Protein AF-0000000069530139 (afdb_homodimer)

InterPro domains:
  IPR000195 Rab-GAP-TBC domain [PF00566] (8-176)
  IPR000195 Rab-GAP-TBC domain [PS50086] (1-166)
  IPR000195 Rab-GAP-TBC domain [SM00164] (1-177)
  IPR035969 Rab-GAP-TBC domain superfamily [SSF47923] (6-125)
  IPR035969 Rab-GAP-TBC domain superfamily [SSF47923] (103-175)
  IPR050302 Rab GTPase-activating TBC domain-containing protein [PTHR47219] (10-176)

Solvent-accessible surface area (backbone atoms only — not comparable to full-atom values): 20000 Å² total; per-residue (Å²): 135,85,81,79,76,78,76,77,85,69,61,66,78,53,54,57,38,53,47,52,46,54,56,43,34,45,44,36,64,52,90,70,53,36,33,23,87,90,21,88,41,21,65,55,52,52,46,44,55,52,48,43,26,70,74,37,61,90,72,42,75,54,94,56,51,52,41,51,45,48,60,36,46,76,77,38,54,72,69,58,19,40,54,51,41,53,53,54,49,64,32,69,68,35,37,24,53,78,65,51,35,59,71,58,47,50,49,54,41,50,54,40,48,52,53,41,42,72,74,38,46,72,60,40,52,53,31,59,75,68,64,58,55,55,79,56,58,46,58,71,32,58,59,36,61,27,47,80,74,37,59,65,76,60,22,52,52,51,47,54,47,28,77,70,72,32,72,67,49,56,47,55,50,52,53,56,69,74,100,136,85,80,79,76,77,76,74,85,69,61,66,76,53,54,58,39,52,47,52,47,54,56,43,34,46,44,35,63,53,91,70,53,34,32,23,90,92,21,88,40,21,65,56,53,52,48,44,56,53,50,43,25,70,73,36,60,89,70,43,76,55,94,58,52,50,42,51,45,48,59,35,45,76,76,38,55,70,69,58,18,41,54,50,40,54,53,53,49,64,33,68,68,36,37,23,52,77,66,52,36,59,72,58,46,49,48,54,40,49,52,39,48,53,53,42,43,73,73,38,46,71,60,38,51,52,31,57,73,67,64,60,55,56,77,54,57,45,58,71,32,58,58,37,62,26,47,79,74,35,60,67,74,58,22,52,52,51,47,54,46,27,77,70,72,32,71,67,49,56,47,54,50,52,54,61,70,73,105

pLDDT: mean 88.44, std 17.1, range [21.75, 98.69]

Nearest PDB structures (foldseek):
  2qq8-assembly1_A  TM=9.811E-01  e=1.771E-13  Homo sapiens
  3hzj-assembly2_B  TM=9.231E-01  e=2.710E-06  Homo sapiens
  3hzj-assembly1_A  TM=8.694E-01  e=1.140E-05  Homo sapiens
  3qyb-assembly1_A  TM=8.817E-01  e=1.460E-05  Homo sapiens
  4nc6-assembly1_A  TM=8.357E-01  e=1.694E-05  Homo sapiens

Radius of gyration: 21.55 Å; Cα contacts (8 Å, |Δi|>4): 357; chains: 2; bounding box: 49×60×72 Å

Structure (mmCIF, N/CA/C/O backbone):
data_AF-0000000069530139-model_v1
#
loop_
_entity.id
_entity.type
_entity.pdbx_description
1 polymer 'TBC1 domain family member 14'
#
loop_
_atom_site.group_PDB
_atom_site.id
_atom_site.type_symbol
_atom_site.label_atom_id
_atom_site.label_alt_id
_atom_site.label_comp_id
_atom_site.label_asym_id
_atom_site.label_entity_id
_atom_site.label_seq_id
_atom_site.pdbx_PDB_ins_code
_atom_site.Cartn_x
_atom_site.Cartn_y
_atom_site.Cartn_z
_atom_site.occupancy
_atom_site.B_iso_or_equiv
_atom_site.auth_seq_id
_atom_site.auth_comp_id
_atom_site.auth_asym_id
_atom_site.auth_atom_id
_atom_site.pdbx_PDB_model_num
ATOM 1 N N . MET A 1 1 ? -1.129 -34.062 39.219 1 22.86 1 MET A N 1
ATOM 2 C CA . MET A 1 1 ? -0.706 -34.031 37.812 1 22.86 1 MET A CA 1
ATOM 3 C C . MET A 1 1 ? -0.843 -32.625 37.219 1 22.86 1 MET A C 1
ATOM 5 O O . MET A 1 1 ? -1.951 -32.094 37.125 1 22.86 1 MET A O 1
ATOM 9 N N . ASN A 1 2 ? 0.024 -31.531 37.406 1 23.92 2 ASN A N 1
ATOM 10 C CA . ASN A 1 2 ? -0.041 -30.078 37.562 1 23.92 2 ASN A CA 1
ATOM 11 C C . ASN A 1 2 ? -0.135 -29.359 36.25 1 23.92 2 ASN A C 1
ATOM 13 O O . ASN A 1 2 ? 0.746 -29.5 35.375 1 23.92 2 ASN A O 1
ATOM 17 N N . ASN A 1 3 ? -1.386 -29.094 35.688 1 23.09 3 ASN A N 1
ATOM 18 C CA . ASN A 1 3 ? -1.851 -28.594 34.406 1 23.09 3 ASN A CA 1
ATOM 19 C C . ASN A 1 3 ? -1.318 -27.203 34.125 1 23.09 3 ASN A C 1
ATOM 21 O O . ASN A 1 3 ? -1.674 -26.25 34.812 1 23.09 3 ASN A O 1
ATOM 25 N N . TYR A 1 4 ? 0.014 -26.984 33.875 1 22.33 4 TYR A N 1
ATOM 26 C CA . TYR A 1 4 ? 0.667 -25.719 33.594 1 22.33 4 TYR A CA 1
ATOM 27 C C . TYR A 1 4 ? 0.012 -25.047 32.375 1 22.33 4 TYR A C 1
ATOM 29 O O . TYR A 1 4 ? -0.047 -25.609 31.297 1 22.33 4 TYR A O 1
ATOM 37 N N . GLN A 1 5 ? -1.215 -24.312 32.562 1 22.98 5 GLN A N 1
ATOM 38 C CA . GLN A 1 5 ? -1.937 -23.516 31.578 1 22.98 5 GLN A CA 1
ATOM 39 C C . GLN A 1 5 ? -1.076 -22.359 31.078 1 22.98 5 GLN A C 1
ATOM 41 O O . GLN A 1 5 ? -0.684 -21.484 31.859 1 22.98 5 GLN A O 1
ATOM 46 N N . ILE A 1 6 ? -0.133 -22.609 30.297 1 24.92 6 ILE A N 1
ATOM 47 C CA . ILE A 1 6 ? 0.694 -21.562 29.688 1 24.92 6 ILE A CA 1
ATOM 48 C C . ILE A 1 6 ? -0.191 -20.562 28.953 1 24.92 6 ILE A C 1
ATOM 50 O O . ILE A 1 6 ? -0.965 -20.938 28.078 1 24.92 6 ILE A O 1
ATOM 54 N N . TYR A 1 7 ? -0.6 -19.406 29.641 1 26.7 7 TYR A N 1
ATOM 55 C CA . TYR A 1 7 ? -1.333 -18.266 29.094 1 26.7 7 TYR A CA 1
ATOM 56 C C . TYR A 1 7 ? -0.508 -17.531 28.047 1 26.7 7 TYR A C 1
ATOM 58 O O . TYR A 1 7 ? 0.569 -17.016 28.359 1 26.7 7 TYR A O 1
ATOM 66 N N . ILE A 1 8 ? -0.22 -18.141 26.953 1 32.31 8 ILE A N 1
ATOM 67 C CA . ILE A 1 8 ? 0.383 -17.406 25.844 1 32.31 8 ILE A CA 1
ATOM 68 C C . ILE A 1 8 ? -0.363 -16.094 25.641 1 32.31 8 ILE A C 1
ATOM 70 O O . ILE A 1 8 ? -1.549 -16.094 25.297 1 32.31 8 ILE A O 1
ATOM 74 N N . ASP A 1 9 ? -0.322 -15.086 26.359 1 32.09 9 ASP A N 1
ATOM 75 C CA . ASP A 1 9 ? -0.838 -13.727 26.328 1 32.09 9 ASP A CA 1
ATOM 76 C C . ASP A 1 9 ? -0.575 -13.055 24.984 1 32.09 9 ASP A C 1
ATOM 78 O O . ASP A 1 9 ? 0.457 -12.406 24.797 1 32.09 9 ASP A O 1
ATOM 82 N N . THR A 1 10 ? -0.625 -13.648 23.812 1 37.66 10 THR A N 1
ATOM 83 C CA . THR A 1 10 ? -0.583 -13.414 22.375 1 37.66 10 THR A CA 1
ATOM 84 C C . THR A 1 10 ? -1.601 -12.344 21.969 1 37.66 10 THR A C 1
ATOM 86 O O . THR A 1 10 ? -1.978 -12.25 20.797 1 37.66 10 THR A O 1
ATOM 89 N N . ASP A 1 11 ? -2.285 -11.562 22.594 1 41.19 11 ASP A N 1
ATOM 90 C CA . ASP A 1 11 ? -3.434 -10.688 22.359 1 41.19 11 ASP A CA 1
ATOM 91 C C . ASP A 1 11 ? -3.043 -9.477 21.531 1 41.19 11 ASP A C 1
ATOM 93 O O . ASP A 1 11 ? -3.818 -9.016 20.688 1 41.19 11 ASP A O 1
ATOM 97 N N . GLU A 1 12 ? -1.968 -8.773 21.703 1 44.25 12 GLU A N 1
ATOM 98 C CA . GLU A 1 12 ? -1.664 -7.438 21.203 1 44.25 12 GLU A CA 1
ATOM 99 C C . GLU A 1 12 ? -1.378 -7.469 19.703 1 44.25 12 GLU A C 1
ATOM 101 O O . GLU A 1 12 ? -1.848 -6.602 18.953 1 44.25 12 GLU A O 1
ATOM 106 N N . PRO A 1 13 ? -0.425 -8.273 19.234 1 48.66 13 PRO A N 1
ATOM 107 C CA . PRO A 1 13 ? -0.117 -8.281 17.812 1 48.66 13 PRO A CA 1
ATOM 108 C C . PRO A 1 13 ? -1.354 -8.492 16.938 1 48.66 13 PRO A C 1
ATOM 110 O O . PRO A 1 13 ? -1.461 -7.91 15.859 1 48.66 13 PRO A O 1
ATOM 113 N N . ASN A 1 14 ? -2.422 -9.188 17.422 1 56.25 14 ASN A N 1
ATOM 114 C CA . ASN A 1 14 ? -3.615 -9.531 16.672 1 56.25 14 ASN A CA 1
ATOM 115 C C . ASN A 1 14 ? -4.586 -8.359 16.578 1 56.25 14 ASN A C 1
ATOM 117 O O . ASN A 1 14 ? -5.312 -8.219 15.594 1 56.25 14 ASN A O 1
ATOM 121 N N . GLU A 1 15 ? -4.531 -7.477 17.641 1 57.69 15 GLU A N 1
ATOM 122 C CA . GLU A 1 15 ? -5.453 -6.344 17.594 1 57.69 15 GLU A CA 1
ATOM 123 C C . GLU A 1 15 ? -5.074 -5.367 16.484 1 57.69 15 GLU A C 1
ATOM 125 O O . GLU A 1 15 ? -5.945 -4.844 15.797 1 57.69 15 GLU A O 1
ATOM 130 N N . ASN A 1 16 ? -3.793 -5.328 16.188 1 77.81 16 ASN A N 1
ATOM 131 C CA . ASN A 1 16 ? -3.34 -4.457 15.109 1 77.81 16 ASN A CA 1
ATOM 132 C C . ASN A 1 16 ? -3.719 -5.016 13.742 1 77.81 16 ASN A C 1
ATOM 134 O O . ASN A 1 16 ? -4.172 -4.273 12.867 1 77.81 16 ASN A O 1
ATOM 138 N N . ALA A 1 17 ? -3.865 -6.289 13.781 1 86.19 17 ALA A N 1
ATOM 139 C CA . ALA A 1 17 ? -4.215 -6.922 12.508 1 86.19 17 ALA A CA 1
ATOM 140 C C . ALA A 1 17 ? -5.676 -6.66 12.156 1 86.19 17 ALA A C 1
ATOM 142 O O . ALA A 1 17 ? -6 -6.387 10.992 1 86.19 17 ALA A O 1
ATOM 143 N N . ALA A 1 18 ? -6.52 -6.68 13.195 1 91.25 18 ALA A N 1
ATOM 144 C CA . ALA A 1 18 ? -7.949 -6.469 12.984 1 91.25 18 ALA A CA 1
ATOM 145 C C . ALA A 1 18 ? -8.219 -5.09 12.383 1 91.25 18 ALA A C 1
ATOM 147 O O . ALA A 1 18 ? -9.062 -4.949 11.5 1 91.25 18 ALA A O 1
ATOM 148 N N . ASP A 1 19 ? -7.543 -4.16 12.844 1 89.38 19 ASP A N 1
ATOM 149 C CA . ASP A 1 19 ? -7.723 -2.801 12.344 1 89.38 19 ASP A CA 1
ATOM 150 C C . ASP A 1 19 ? -7.281 -2.688 10.883 1 89.38 19 ASP A C 1
ATOM 152 O O . ASP A 1 19 ? -7.965 -2.062 10.07 1 89.38 19 ASP A O 1
ATOM 156 N N . PHE A 1 20 ? -6.242 -3.311 10.578 1 90.5 20 PHE A N 1
ATOM 157 C CA . PHE A 1 20 ? -5.742 -3.283 9.211 1 90.5 20 PHE A CA 1
ATOM 158 C C . PHE A 1 20 ? -6.691 -4.027 8.273 1 90.5 20 PHE A C 1
ATOM 160 O O . PHE A 1 20 ? -6.914 -3.602 7.141 1 90.5 20 PHE A O 1
ATOM 167 N N . ILE A 1 21 ? -7.195 -5.078 8.766 1 95.25 21 ILE A N 1
ATOM 168 C CA . ILE A 1 21 ? -8.141 -5.855 7.977 1 95.25 21 ILE A CA 1
ATOM 169 C C . ILE A 1 21 ? -9.375 -5.012 7.668 1 95.25 21 ILE A C 1
ATOM 171 O O . ILE A 1 21 ? -9.797 -4.91 6.512 1 95.25 21 ILE A O 1
ATOM 175 N N . LYS A 1 22 ? -9.883 -4.406 8.68 1 92.75 22 LYS A N 1
ATOM 176 C CA . LYS A 1 22 ? -11.07 -3.58 8.492 1 92.75 22 LYS A CA 1
ATOM 177 C C . LYS A 1 22 ? -10.82 -2.459 7.492 1 92.75 22 LYS A C 1
ATOM 179 O O . LYS A 1 22 ? -11.656 -2.188 6.633 1 92.75 22 LYS A O 1
ATOM 184 N N . LEU A 1 23 ? -9.703 -1.881 7.645 1 91 23 LEU A N 1
ATOM 185 C CA . LEU A 1 23 ? -9.336 -0.799 6.738 1 91 23 LEU A CA 1
ATOM 186 C C . LEU A 1 23 ? -9.234 -1.303 5.301 1 91 23 LEU A C 1
ATOM 188 O O . LEU A 1 23 ? -9.812 -0.705 4.391 1 91 23 LEU A O 1
ATOM 192 N N . ASP A 1 24 ? -8.594 -2.391 5.074 1 93.31 24 ASP A N 1
ATOM 193 C CA . ASP A 1 24 ? -8.414 -2.928 3.73 1 93.31 24 ASP A CA 1
ATOM 194 C C . ASP A 1 24 ? -9.75 -3.385 3.141 1 93.31 24 ASP A C 1
ATOM 196 O O . ASP A 1 24 ? -10.016 -3.17 1.957 1 93.31 24 ASP A O 1
ATOM 200 N N . VAL A 1 25 ? -10.508 -4.012 3.965 1 95.94 25 VAL A N 1
ATOM 201 C CA . VAL A 1 25 ? -11.789 -4.527 3.492 1 95.94 25 VAL A CA 1
ATOM 202 C C . VAL A 1 25 ? -12.648 -3.377 2.971 1 95.94 25 VAL A C 1
ATOM 204 O O . VAL A 1 25 ? -13.266 -3.486 1.91 1 95.94 25 VAL A O 1
ATOM 207 N N . SER A 1 26 ? -12.633 -2.309 3.633 1 91.06 26 SER A N 1
ATOM 208 C CA . SER A 1 26 ? -13.461 -1.161 3.268 1 91.06 26 SER A CA 1
ATOM 209 C C . SER A 1 26 ? -13.047 -0.596 1.912 1 91.06 26 SER A C 1
ATOM 211 O O . SER A 1 26 ? -13.852 0.04 1.229 1 91.06 26 SER A O 1
ATOM 213 N N . ARG A 1 27 ? -11.828 -0.863 1.519 1 91.19 27 ARG A N 1
ATOM 214 C CA . ARG A 1 27 ? -11.336 -0.262 0.281 1 91.19 27 ARG A CA 1
ATOM 215 C C . ARG A 1 27 ? -11.094 -1.326 -0.783 1 91.19 27 ARG A C 1
ATOM 217 O O . ARG A 1 27 ? -10.516 -1.038 -1.834 1 91.19 27 ARG A O 1
ATOM 224 N N . THR A 1 28 ? -11.539 -2.486 -0.577 1 95.06 28 THR A N 1
ATOM 225 C CA . THR A 1 28 ? -11.367 -3.584 -1.522 1 95.06 28 THR A CA 1
ATOM 226 C C . THR A 1 28 ? -12.5 -3.598 -2.549 1 95.06 28 THR A C 1
ATOM 228 O O . THR A 1 28 ? -13.656 -3.832 -2.201 1 95.06 28 THR A O 1
ATOM 231 N N . PHE A 1 29 ? -12.18 -3.365 -3.732 1 94.5 29 PHE A N 1
ATOM 232 C CA . PHE A 1 29 ? -13.102 -3.316 -4.859 1 94.5 29 PHE A CA 1
ATOM 233 C C . PHE A 1 29 ? -14.336 -2.49 -4.516 1 94.5 29 PHE A C 1
ATOM 235 O O . PHE A 1 29 ? -15.461 -2.969 -4.641 1 94.5 29 PHE A O 1
ATOM 242 N N . PRO A 1 30 ? -14.062 -1.268 -4.262 1 90.44 30 PRO A N 1
ATOM 243 C CA . PRO A 1 30 ? -15.172 -0.428 -3.805 1 90.44 30 PRO A CA 1
ATOM 244 C C . PRO A 1 30 ? -16.25 -0.239 -4.871 1 90.44 30 PRO A C 1
ATOM 246 O O . PRO A 1 30 ? -17.422 -0.022 -4.543 1 90.44 30 PRO A O 1
ATOM 249 N N . GLN A 1 31 ? -15.891 -0.383 -6.09 1 88 31 GLN A N 1
ATOM 250 C CA . GLN A 1 31 ? -16.828 -0.169 -7.191 1 88 31 GLN A CA 1
ATOM 251 C C . GLN A 1 31 ? -17.953 -1.201 -7.168 1 88 31 GLN A C 1
ATOM 253 O O . GLN A 1 31 ? -19 -0.998 -7.781 1 88 31 GLN A O 1
ATOM 258 N N . LEU A 1 32 ? -17.734 -2.273 -6.457 1 91.94 32 LEU A N 1
ATOM 259 C CA . LEU A 1 32 ? -18.75 -3.326 -6.406 1 91.94 32 LEU A CA 1
ATOM 260 C C . LEU A 1 32 ? -19.75 -3.07 -5.281 1 91.94 32 LEU A C 1
ATOM 262 O O . LEU A 1 32 ? -20.875 -3.566 -5.32 1 91.94 32 LEU A O 1
ATOM 266 N N . GLY A 1 33 ? -19.312 -2.43 -4.262 1 91 33 GLY A N 1
ATOM 267 C CA . GLY A 1 33 ? -20.172 -2.098 -3.133 1 91 33 GLY A CA 1
ATOM 268 C C . GLY A 1 33 ? -20.547 -3.303 -2.295 1 91 33 GLY A C 1
ATOM 269 O O . GLY A 1 33 ? -21.438 -3.221 -1.44 1 91 33 GLY A O 1
ATOM 270 N N . ILE A 1 34 ? -19.922 -4.414 -2.469 1 95.19 34 ILE A N 1
ATOM 271 C CA . ILE A 1 34 ? -20.391 -5.629 -1.813 1 95.19 34 ILE A CA 1
ATOM 272 C C . ILE A 1 34 ? -19.469 -5.992 -0.661 1 95.19 34 ILE A C 1
ATOM 274 O O . ILE A 1 34 ? -19.812 -6.797 0.204 1 95.19 34 ILE A O 1
ATOM 278 N N . PHE A 1 35 ? -18.281 -5.426 -0.614 1 96.31 35 PHE A N 1
ATOM 279 C CA . PHE A 1 35 ? -17.328 -5.754 0.437 1 96.31 35 PHE A CA 1
ATOM 280 C C . PHE A 1 35 ? -17.297 -4.66 1.498 1 96.31 35 PHE A C 1
ATOM 282 O O . PHE A 1 35 ? -16.656 -4.816 2.537 1 96.31 35 PHE A O 1
ATOM 289 N N . GLN A 1 36 ? -17.969 -3.553 1.255 1 93.25 36 GLN A N 1
ATOM 290 C CA . GLN A 1 36 ? -18 -2.434 2.191 1 93.25 36 GLN A CA 1
ATOM 291 C C . GLN A 1 36 ? -19.047 -2.646 3.27 1 93.25 36 GLN A C 1
ATOM 293 O O . GLN A 1 36 ? -19.875 -3.566 3.174 1 93.25 36 GLN A O 1
ATOM 298 N N . GLU A 1 37 ? -18.859 -1.844 4.316 1 90.5 37 GLU A N 1
ATOM 299 C CA . GLU A 1 37 ? -19.812 -1.978 5.422 1 90.5 37 GLU A CA 1
ATOM 300 C C . GLU A 1 37 ? -21.25 -1.983 4.914 1 90.5 37 GLU A C 1
ATOM 302 O O . GLU A 1 37 ? -21.641 -1.131 4.113 1 90.5 37 GLU A O 1
ATOM 307 N N . GLY A 1 38 ? -21.984 -2.938 5.387 1 91.19 38 GLY A N 1
ATOM 308 C CA . GLY A 1 38 ? -23.359 -3.08 4.938 1 91.19 38 GLY A CA 1
ATOM 309 C C . GLY A 1 38 ? -23.516 -3.998 3.74 1 91.19 38 GLY A C 1
ATOM 310 O O . GLY A 1 38 ? -24.609 -4.453 3.43 1 91.19 38 GLY A O 1
ATOM 311 N N . GLY A 1 39 ? -22.453 -4.297 3.045 1 93.88 39 GLY A N 1
ATOM 312 C CA . GLY A 1 39 ? -22.484 -5.215 1.917 1 93.88 39 GLY A CA 1
ATOM 313 C C . GLY A 1 39 ? -22.562 -6.672 2.334 1 93.88 39 GLY A C 1
ATOM 314 O O . GLY A 1 39 ? -22.141 -7.031 3.438 1 93.88 39 GLY A O 1
ATOM 315 N N . PRO A 1 40 ? -23.047 -7.461 1.443 1 96.5 40 PRO A N 1
ATOM 316 C CA . PRO A 1 40 ? -23.297 -8.859 1.802 1 96.5 40 PRO A CA 1
ATOM 317 C C . PRO A 1 40 ? -22.031 -9.641 2.107 1 96.5 40 PRO A C 1
ATOM 319 O O . PRO A 1 40 ? -22.078 -10.633 2.836 1 96.5 40 PRO A O 1
ATOM 322 N N . TYR A 1 41 ? -20.906 -9.195 1.591 1 97.81 41 TYR A N 1
ATOM 323 C CA . TYR A 1 41 ? -19.688 -9.969 1.764 1 97.81 41 TYR A CA 1
ATOM 324 C C . TYR A 1 41 ? -18.703 -9.258 2.689 1 97.81 41 TYR A C 1
ATOM 326 O O . TYR A 1 41 ? -17.562 -9.688 2.846 1 97.81 41 TYR A O 1
ATOM 334 N N . HIS A 1 42 ? -19.141 -8.188 3.312 1 97.12 42 HIS A N 1
ATOM 335 C CA . HIS A 1 42 ? -18.281 -7.41 4.191 1 97.12 42 HIS A CA 1
ATOM 336 C C . HIS A 1 42 ? -17.766 -8.258 5.355 1 97.12 42 HIS A C 1
ATOM 338 O O . HIS A 1 42 ? -16.562 -8.445 5.516 1 97.12 42 HIS A O 1
ATOM 344 N N . ASN A 1 43 ? -18.703 -8.844 6.066 1 97.75 43 ASN A N 1
ATOM 345 C CA . ASN A 1 43 ? -18.344 -9.641 7.238 1 97.75 43 ASN A CA 1
ATOM 346 C C . ASN A 1 43 ? -17.641 -10.938 6.84 1 97.75 43 ASN A C 1
ATOM 348 O O . ASN A 1 43 ? -16.75 -11.414 7.551 1 97.75 43 ASN A O 1
ATOM 352 N N . THR A 1 44 ? -18.062 -11.469 5.766 1 98.56 44 THR A N 1
ATOM 353 C CA . THR A 1 44 ? -17.469 -12.711 5.293 1 98.56 44 THR A CA 1
ATOM 354 C C . THR A 1 44 ? -16 -12.516 4.938 1 98.56 44 THR A C 1
ATOM 356 O O . THR A 1 44 ? -15.141 -13.32 5.316 1 98.56 44 THR A O 1
ATOM 359 N N . LEU A 1 45 ? -15.727 -11.445 4.266 1 98.69 45 LEU A N 1
ATOM 360 C CA . LEU A 1 45 ? -14.352 -11.141 3.891 1 98.69 45 LEU A CA 1
ATOM 361 C C . LEU A 1 45 ? -13.5 -10.875 5.125 1 98.69 45 LEU A C 1
ATOM 363 O O . LEU A 1 45 ? -12.391 -11.398 5.242 1 98.69 45 LEU A O 1
ATOM 367 N N . GLU A 1 46 ? -13.992 -10.133 6.047 1 98.12 46 GLU A N 1
ATOM 368 C CA . GLU A 1 46 ? -13.289 -9.898 7.305 1 98.12 46 GLU A CA 1
ATOM 369 C C . GLU A 1 46 ? -13.008 -11.211 8.031 1 98.12 46 GLU A C 1
ATOM 371 O O . GLU A 1 46 ? -11.93 -11.398 8.594 1 98.12 46 GLU A O 1
ATOM 376 N N . GLY A 1 47 ? -13.969 -12.031 7.996 1 98.12 47 GLY A N 1
ATOM 377 C CA . GLY A 1 47 ? -13.844 -13.328 8.648 1 98.12 47 GLY A CA 1
ATOM 378 C C . GLY A 1 47 ? -12.758 -14.195 8.039 1 98.12 47 GLY A C 1
ATOM 379 O O . GLY A 1 47 ? -11.984 -14.828 8.766 1 98.12 47 GLY A O 1
ATOM 380 N N . ILE A 1 48 ? -12.703 -14.195 6.773 1 98.62 48 ILE A N 1
ATOM 381 C CA . ILE A 1 48 ? -11.703 -14.984 6.062 1 98.62 48 ILE A CA 1
ATOM 382 C C . ILE A 1 48 ? -10.305 -14.492 6.41 1 98.62 48 ILE A C 1
ATOM 384 O O . ILE A 1 48 ? -9.422 -15.281 6.73 1 98.62 48 ILE A O 1
ATOM 388 N N . LEU A 1 49 ? -10.125 -13.219 6.391 1 98.38 49 LEU A N 1
ATOM 389 C CA . LEU A 1 49 ? -8.828 -12.625 6.68 1 98.38 49 LEU A CA 1
ATOM 390 C C . LEU A 1 49 ? -8.445 -12.836 8.141 1 98.38 49 LEU A C 1
ATOM 392 O O . LEU A 1 49 ? -7.293 -13.164 8.445 1 98.38 49 LEU A O 1
ATOM 396 N N . GLY A 1 50 ? -9.414 -12.672 8.992 1 97.62 50 GLY A N 1
ATOM 397 C CA . GLY A 1 50 ? -9.164 -12.938 10.406 1 97.62 50 GLY A CA 1
ATOM 398 C C . GLY A 1 50 ? -8.797 -14.383 10.68 1 97.62 50 GLY A C 1
ATOM 399 O O . GLY A 1 50 ? -7.879 -14.656 11.461 1 97.62 50 GLY A O 1
ATOM 400 N N . ALA A 1 51 ? -9.477 -15.273 10.055 1 98.12 51 ALA A N 1
ATOM 401 C CA . ALA A 1 51 ? -9.188 -16.703 10.203 1 98.12 51 ALA A CA 1
ATOM 402 C C . ALA A 1 51 ? -7.785 -17.031 9.703 1 98.12 51 ALA A C 1
ATOM 404 O O . ALA A 1 51 ? -7.09 -17.859 10.297 1 98.12 51 ALA A O 1
ATOM 405 N N . TYR A 1 52 ? -7.422 -16.391 8.711 1 97.69 52 TYR A N 1
ATOM 406 C CA . TYR A 1 52 ? -6.086 -16.641 8.18 1 97.69 52 TYR A CA 1
ATOM 407 C C . TYR A 1 52 ? -5.02 -16.234 9.18 1 97.69 52 TYR A C 1
ATOM 409 O O . TYR A 1 52 ? -4.012 -16.922 9.352 1 97.69 52 TYR A O 1
ATOM 417 N N . VAL A 1 53 ? -5.227 -15.094 9.797 1 95.69 53 VAL A N 1
ATOM 418 C CA . VAL A 1 53 ? -4.262 -14.586 10.758 1 95.69 53 VAL A CA 1
ATOM 419 C C . VAL A 1 53 ? -4.086 -15.586 11.898 1 95.69 53 VAL A C 1
ATOM 421 O O . VAL A 1 53 ? -2.977 -15.773 12.406 1 95.69 53 VAL A O 1
ATOM 424 N N . ILE A 1 54 ? -5.137 -16.203 12.312 1 94.25 54 ILE A N 1
ATOM 425 C CA . ILE A 1 54 ? -5.086 -17.219 13.352 1 94.25 54 ILE A CA 1
ATOM 426 C C . ILE A 1 54 ? -4.402 -18.469 12.812 1 94.25 54 ILE A C 1
ATOM 428 O O . ILE A 1 54 ? -3.594 -19.094 13.508 1 94.25 54 ILE A O 1
ATOM 432 N N . TYR A 1 55 ? -4.711 -18.812 11.586 1 95.69 55 TYR A N 1
ATOM 433 C CA . TYR A 1 55 ? -4.18 -20 10.938 1 95.69 55 TYR A CA 1
ATOM 434 C C . TYR A 1 55 ? -2.68 -19.875 10.695 1 95.69 55 TYR A C 1
ATOM 436 O O . TYR A 1 55 ? -1.932 -20.828 10.875 1 95.69 55 TYR A O 1
ATOM 444 N N . ARG A 1 56 ? -2.234 -18.719 10.25 1 94.62 56 ARG A N 1
ATOM 445 C CA . ARG A 1 56 ? -0.826 -18.453 9.984 1 94.62 56 ARG A CA 1
ATOM 446 C C . ARG A 1 56 ? -0.355 -17.219 10.75 1 94.62 56 ARG A C 1
ATOM 448 O O . ARG A 1 56 ? -0.02 -16.203 10.141 1 94.62 56 ARG A O 1
ATOM 455 N N . PRO A 1 57 ? -0.224 -17.328 12.031 1 90.12 57 PRO A N 1
ATOM 456 C CA . PRO A 1 57 ? 0.2 -16.188 12.844 1 90.12 57 PRO A CA 1
ATOM 457 C C . PRO A 1 57 ? 1.634 -15.75 12.547 1 90.12 57 PRO A C 1
ATOM 459 O O . PRO A 1 57 ? 2.02 -14.625 12.867 1 90.12 57 PRO A O 1
ATOM 462 N N . ASP A 1 58 ? 2.379 -16.703 11.906 1 87.88 58 ASP A N 1
ATOM 463 C CA . ASP A 1 58 ? 3.754 -16.375 11.539 1 87.88 58 ASP A CA 1
ATOM 464 C C . ASP A 1 58 ? 3.793 -15.359 10.398 1 87.88 58 ASP A C 1
ATOM 466 O O . ASP A 1 58 ? 4.785 -14.656 10.219 1 87.88 58 ASP A O 1
ATOM 470 N N . ILE A 1 59 ? 2.754 -15.383 9.641 1 89.06 59 ILE A N 1
ATOM 471 C CA . ILE A 1 59 ? 2.664 -14.414 8.547 1 89.06 59 ILE A CA 1
ATOM 472 C C . ILE A 1 59 ? 1.839 -13.211 8.984 1 89.06 59 ILE A C 1
ATOM 474 O O . ILE A 1 59 ? 2.232 -12.062 8.758 1 89.06 59 ILE A O 1
ATOM 478 N N . GLY A 1 60 ? 0.769 -13.43 9.602 1 90.88 60 GLY A N 1
ATOM 479 C CA . GLY A 1 60 ? -0.144 -12.367 10 1 90.88 60 GLY A CA 1
ATOM 480 C C . GLY A 1 60 ? -0.903 -11.773 8.828 1 90.88 60 GLY A C 1
ATOM 481 O O . GLY A 1 60 ? -1.207 -12.469 7.855 1 90.88 60 GLY A O 1
ATOM 482 N N . TYR A 1 61 ? -1.32 -10.484 9.023 1 92.88 61 TYR A N 1
ATOM 483 C CA . TYR A 1 61 ? -2 -9.797 7.934 1 92.88 61 TYR A CA 1
ATOM 484 C C . TYR A 1 61 ? -1.054 -8.844 7.215 1 92.88 61 TYR A C 1
ATOM 486 O O . TYR A 1 61 ? -0.356 -8.055 7.852 1 92.88 61 TYR A O 1
ATOM 494 N N . VAL A 1 62 ? -1.049 -9.008 6.008 1 90.75 62 VAL A N 1
ATOM 495 C CA . VAL A 1 62 ? -0.305 -8.086 5.156 1 90.75 62 VAL A CA 1
ATOM 496 C C . VAL A 1 62 ? -1.268 -7.348 4.23 1 90.75 62 VAL A C 1
ATOM 498 O O . VAL A 1 62 ? -2.172 -7.949 3.652 1 90.75 62 VAL A O 1
ATOM 501 N N . GLN A 1 63 ? -0.986 -6.023 4.156 1 89.62 63 GLN A N 1
ATOM 502 C CA . GLN A 1 63 ? -1.85 -5.203 3.312 1 89.62 63 GLN A CA 1
ATOM 503 C C . GLN A 1 63 ? -1.905 -5.746 1.887 1 89.62 63 GLN A C 1
ATOM 505 O O . GLN A 1 63 ? -0.874 -6.102 1.312 1 89.62 63 GLN A O 1
ATOM 510 N N . GLY A 1 64 ? -3.109 -5.824 1.373 1 92.62 64 GLY A N 1
ATOM 511 C CA . GLY A 1 64 ? -3.32 -6.355 0.036 1 92.62 64 GLY A CA 1
ATOM 512 C C . GLY A 1 64 ? -3.961 -7.73 0.034 1 92.62 64 GLY A C 1
ATOM 513 O O . GLY A 1 64 ? -4.559 -8.141 -0.963 1 92.62 64 GLY A O 1
ATOM 514 N N . MET A 1 65 ? -3.893 -8.438 1.063 1 96.31 65 MET A N 1
ATOM 515 C CA . MET A 1 65 ? -4.465 -9.773 1.172 1 96.31 65 MET A CA 1
ATOM 516 C C . MET A 1 65 ? -5.973 -9.742 0.931 1 96.31 65 MET A C 1
ATOM 518 O O . MET A 1 65 ? -6.543 -10.695 0.399 1 96.31 65 MET A O 1
ATOM 522 N N . SER A 1 66 ? -6.566 -8.648 1.261 1 97.69 66 SER A N 1
ATOM 523 C CA . SER A 1 66 ? -8.016 -8.531 1.121 1 97.69 66 SER A CA 1
ATOM 524 C C . SER A 1 66 ? -8.445 -8.672 -0.336 1 97.69 66 SER A C 1
ATOM 526 O O . SER A 1 66 ? -9.469 -9.289 -0.63 1 97.69 66 SER A O 1
ATOM 528 N N . PHE A 1 67 ? -7.637 -8.227 -1.225 1 97.5 67 PHE A N 1
ATOM 529 C CA . PHE A 1 67 ? -7.973 -8.297 -2.643 1 97.5 67 PHE A CA 1
ATOM 530 C C . PHE A 1 67 ? -7.945 -9.742 -3.127 1 97.5 67 PHE A C 1
ATOM 532 O O . PHE A 1 67 ? -8.797 -10.156 -3.916 1 97.5 67 PHE A O 1
ATOM 539 N N . LEU A 1 68 ? -6.992 -10.477 -2.643 1 97.81 68 LEU A N 1
ATOM 540 C CA . LEU A 1 68 ? -6.883 -11.875 -3.029 1 97.81 68 LEU A CA 1
ATOM 541 C C . LEU A 1 68 ? -8.078 -12.68 -2.523 1 97.81 68 LEU A C 1
ATOM 543 O O . LEU A 1 68 ? -8.688 -13.438 -3.279 1 97.81 68 LEU A O 1
ATOM 547 N N . ALA A 1 69 ? -8.406 -12.438 -1.281 1 98.62 69 ALA A N 1
ATOM 548 C CA . ALA A 1 69 ? -9.547 -13.133 -0.693 1 98.62 69 ALA A CA 1
ATOM 549 C C . ALA A 1 69 ? -10.852 -12.734 -1.384 1 98.62 69 ALA A C 1
ATOM 551 O O . ALA A 1 69 ? -11.711 -13.578 -1.633 1 98.62 69 ALA A O 1
ATOM 552 N N . ALA A 1 70 ? -10.953 -11.484 -1.7 1 98.56 70 ALA A N 1
ATOM 553 C CA . ALA A 1 70 ? -12.156 -10.977 -2.363 1 98.56 70 ALA A CA 1
ATOM 554 C C . ALA A 1 70 ? -12.32 -11.594 -3.746 1 98.56 70 ALA A C 1
ATOM 556 O O . ALA A 1 70 ? -13.43 -11.961 -4.141 1 98.56 70 ALA A O 1
ATOM 557 N N . MET A 1 71 ? -11.234 -11.742 -4.449 1 97.88 71 MET A N 1
ATOM 558 C CA . MET A 1 71 ? -11.25 -12.367 -5.77 1 97.88 71 MET A CA 1
ATOM 559 C C . MET A 1 71 ? -11.836 -13.773 -5.695 1 97.88 71 MET A C 1
ATOM 561 O O . MET A 1 71 ? -12.617 -14.172 -6.562 1 97.88 71 MET A O 1
ATOM 565 N N . LEU A 1 72 ? -11.484 -14.453 -4.688 1 98 72 LEU A N 1
ATOM 566 C CA . LEU A 1 72 ? -11.961 -15.82 -4.512 1 98 72 LEU A CA 1
ATOM 567 C C . LEU A 1 72 ? -13.43 -15.836 -4.094 1 98 72 LEU A C 1
ATOM 569 O O . LEU A 1 72 ? -14.219 -16.641 -4.605 1 98 72 LEU A O 1
ATOM 573 N N . LEU A 1 73 ? -13.805 -14.93 -3.254 1 97.94 73 LEU A N 1
ATOM 574 C CA . LEU A 1 73 ? -15.164 -14.852 -2.727 1 97.94 73 LEU A CA 1
ATOM 575 C C . LEU A 1 73 ? -16.156 -14.508 -3.83 1 97.94 73 LEU A C 1
ATOM 577 O O . LEU A 1 73 ? -17.344 -14.859 -3.738 1 97.94 73 LEU A O 1
ATOM 581 N N . LEU A 1 74 ? -15.672 -13.875 -4.812 1 97.12 74 LEU A N 1
ATOM 582 C CA . LEU A 1 74 ? -16.531 -13.523 -5.938 1 97.12 74 LEU A CA 1
ATOM 583 C C . LEU A 1 74 ? -16.922 -14.766 -6.73 1 97.12 74 LEU A C 1
ATOM 585 O O . LEU A 1 74 ? -17.891 -14.742 -7.496 1 97.12 74 LEU A O 1
ATOM 589 N N . ASN A 1 75 ? -16.219 -15.883 -6.48 1 95.44 75 ASN A N 1
ATOM 590 C CA . ASN A 1 75 ? -16.406 -17.047 -7.344 1 95.44 75 ASN A CA 1
ATOM 591 C C . ASN A 1 75 ? -16.688 -18.312 -6.535 1 95.44 75 ASN A C 1
ATOM 593 O O . ASN A 1 75 ? -17.062 -19.344 -7.098 1 95.44 75 ASN A O 1
ATOM 597 N N . LEU A 1 76 ? -16.5 -18.219 -5.246 1 97.69 76 LEU A N 1
ATOM 598 C CA . LEU A 1 76 ? -16.625 -19.391 -4.379 1 97.69 76 LEU A CA 1
ATOM 599 C C . LEU A 1 76 ? -17.391 -19.047 -3.111 1 97.69 76 LEU A C 1
ATOM 601 O O . LEU A 1 76 ? -17.594 -17.859 -2.801 1 97.69 76 LEU A O 1
ATOM 605 N N . ASP A 1 77 ? -17.859 -20.016 -2.418 1 97.94 77 ASP A N 1
ATOM 606 C CA . ASP A 1 77 ? -18.469 -19.781 -1.108 1 97.94 77 ASP A CA 1
ATOM 607 C C . ASP A 1 77 ? -17.391 -19.484 -0.062 1 97.94 77 ASP A C 1
ATOM 609 O O . ASP A 1 77 ? -16.188 -19.562 -0.355 1 97.94 77 ASP A O 1
ATOM 613 N N . ALA A 1 78 ? -17.797 -19.156 1.092 1 97.88 78 ALA A N 1
ATOM 614 C CA . ALA A 1 78 ? -16.891 -18.656 2.125 1 97.88 78 ALA A CA 1
ATOM 615 C C . ALA A 1 78 ? -15.867 -19.703 2.516 1 97.88 78 ALA A C 1
ATOM 617 O O . ALA A 1 78 ? -14.664 -19.422 2.584 1 97.88 78 ALA A O 1
ATOM 618 N N . VAL A 1 79 ? -16.281 -20.922 2.744 1 97.88 79 VAL A N 1
ATOM 619 C CA . VAL A 1 79 ? -15.398 -21.984 3.213 1 97.88 79 VAL A CA 1
ATOM 620 C C . VAL A 1 79 ? -14.375 -22.312 2.129 1 97.88 79 VAL A C 1
ATOM 622 O O . VAL A 1 79 ? -13.172 -22.375 2.4 1 97.88 79 VAL A O 1
ATOM 625 N N . ASP A 1 80 ? -14.844 -22.453 0.918 1 98.56 80 ASP A N 1
ATOM 626 C CA . ASP A 1 80 ? -13.953 -22.734 -0.202 1 98.56 80 ASP A CA 1
ATOM 627 C C . ASP A 1 80 ? -13.008 -21.562 -0.461 1 98.56 80 ASP A C 1
ATOM 629 O O . ASP A 1 80 ? -11.836 -21.766 -0.791 1 98.56 80 ASP A O 1
ATOM 633 N N . SER A 1 81 ? -13.531 -20.391 -0.343 1 98.62 81 SER A N 1
ATOM 634 C CA . SER A 1 81 ? -12.695 -19.219 -0.512 1 98.62 81 SER A CA 1
ATOM 635 C C . SER A 1 81 ? -11.547 -19.203 0.497 1 98.62 81 SER A C 1
ATOM 637 O O . SER A 1 81 ? -10.406 -18.906 0.142 1 98.62 81 SER A O 1
ATOM 639 N N . PHE A 1 82 ? -11.859 -19.547 1.724 1 98.62 82 PHE A N 1
ATOM 640 C CA . PHE A 1 82 ? -10.828 -19.578 2.756 1 98.62 82 PHE A CA 1
ATOM 641 C C . PHE A 1 82 ? -9.773 -20.641 2.449 1 98.62 82 PHE A C 1
ATOM 643 O O . PHE A 1 82 ? -8.578 -20.359 2.533 1 98.62 82 PHE A O 1
ATOM 650 N N . ILE A 1 83 ? -10.211 -21.766 2.064 1 98.31 83 ILE A N 1
ATOM 651 C CA . ILE A 1 83 ? -9.305 -22.859 1.77 1 98.31 83 ILE A CA 1
ATOM 652 C C . ILE A 1 83 ? -8.406 -22.484 0.586 1 98.31 83 ILE A C 1
ATOM 654 O O . ILE A 1 83 ? -7.191 -22.656 0.644 1 98.31 83 ILE A O 1
ATOM 658 N N . CYS A 1 84 ? -9.055 -21.953 -0.458 1 98 84 CYS A N 1
ATOM 659 C CA . CYS A 1 84 ? -8.297 -21.562 -1.644 1 98 84 CYS A CA 1
ATOM 660 C C . CYS A 1 84 ? -7.355 -20.406 -1.332 1 98 84 CYS A C 1
ATOM 662 O O . CYS A 1 84 ? -6.234 -20.375 -1.842 1 98 84 CYS A O 1
ATOM 664 N N . PHE A 1 85 ? -7.824 -19.547 -0.476 1 98.38 85 PHE A N 1
ATOM 665 C CA . PHE A 1 85 ? -7.012 -18.422 -0.04 1 98.38 85 PHE A CA 1
ATOM 666 C C . PHE A 1 85 ? -5.754 -18.891 0.678 1 98.38 85 PHE A C 1
ATOM 668 O O . PHE A 1 85 ? -4.648 -18.453 0.366 1 98.38 85 PHE A O 1
ATOM 675 N N . CYS A 1 86 ? -5.902 -19.766 1.557 1 97.56 86 CYS A N 1
ATOM 676 C CA . CYS A 1 86 ? -4.766 -20.328 2.285 1 97.56 86 CYS A CA 1
ATOM 677 C C . CYS A 1 86 ? -3.811 -21.047 1.342 1 97.56 86 CYS A C 1
ATOM 679 O O . CYS A 1 86 ? -2.592 -20.891 1.445 1 97.56 86 CYS A O 1
ATOM 681 N N . ASN A 1 87 ? -4.379 -21.781 0.498 1 96.81 87 ASN A N 1
ATOM 682 C CA . ASN A 1 87 ? -3.553 -22.516 -0.463 1 96.81 87 ASN A CA 1
ATOM 683 C C . ASN A 1 87 ? -2.797 -21.562 -1.385 1 96.81 87 ASN A C 1
ATOM 685 O O . ASN A 1 87 ? -1.627 -21.781 -1.695 1 96.81 87 ASN A O 1
ATOM 689 N N . LEU A 1 88 ? -3.492 -20.562 -1.829 1 96.5 88 LEU A N 1
ATOM 690 C CA . LEU A 1 88 ? -2.885 -19.562 -2.701 1 96.5 88 LEU A CA 1
ATOM 691 C C . LEU A 1 88 ? -1.704 -18.891 -2.014 1 96.5 88 LEU A C 1
ATOM 693 O O . LEU A 1 88 ? -0.629 -18.75 -2.604 1 96.5 88 LEU A O 1
ATOM 697 N N . LEU A 1 89 ? -1.891 -18.516 -0.739 1 96.5 89 LEU A N 1
ATOM 698 C CA . LEU A 1 89 ? -0.853 -17.797 -0.012 1 96.5 89 LEU A CA 1
ATOM 699 C C . LEU A 1 89 ? 0.297 -18.719 0.362 1 96.5 89 LEU A C 1
ATOM 701 O O . LEU A 1 89 ? 1.386 -18.266 0.711 1 96.5 89 LEU A O 1
ATOM 705 N N . ASN A 1 90 ? 0.031 -19.984 0.229 1 94.81 90 ASN A N 1
ATOM 706 C CA . ASN A 1 90 ? 1.083 -20.953 0.524 1 94.81 90 ASN A CA 1
ATOM 707 C C . ASN A 1 90 ? 1.914 -21.266 -0.714 1 94.81 90 ASN A C 1
ATOM 709 O O . ASN A 1 90 ? 2.922 -21.969 -0.626 1 94.81 90 ASN A O 1
ATOM 713 N N . ARG A 1 91 ? 1.505 -20.766 -1.782 1 94.12 91 ARG A N 1
ATOM 714 C CA . ARG A 1 91 ? 2.324 -20.938 -2.977 1 94.12 91 ARG A CA 1
ATOM 715 C C . ARG A 1 91 ? 3.629 -20.156 -2.867 1 94.12 91 ARG A C 1
ATOM 717 O O . ARG A 1 91 ? 3.701 -19.156 -2.154 1 94.12 91 ARG A O 1
ATOM 724 N N . GLN A 1 92 ? 4.574 -20.578 -3.623 1 92.44 92 GLN A N 1
ATOM 725 C CA . GLN A 1 92 ? 5.938 -20.078 -3.484 1 92.44 92 GLN A CA 1
ATOM 726 C C . GLN A 1 92 ? 5.996 -18.578 -3.748 1 92.44 92 GLN A C 1
ATOM 728 O O . GLN A 1 92 ? 6.609 -17.828 -2.982 1 92.44 92 GLN A O 1
ATOM 733 N N . CYS A 1 93 ? 5.414 -18.125 -4.727 1 92.69 93 CYS A N 1
ATOM 734 C CA . CYS A 1 93 ? 5.477 -16.719 -5.102 1 92.69 93 CYS A CA 1
ATOM 735 C C . CYS A 1 93 ? 4.867 -15.844 -4.016 1 92.69 93 CYS A C 1
ATOM 737 O O . CYS A 1 93 ? 5.52 -14.93 -3.512 1 92.69 93 CYS A O 1
ATOM 739 N N . GLN A 1 94 ? 3.65 -16.172 -3.613 1 93.69 94 GLN A N 1
ATOM 740 C CA . GLN A 1 94 ? 2.963 -15.344 -2.625 1 93.69 94 GLN A CA 1
ATOM 741 C C . GLN A 1 94 ? 3.668 -15.398 -1.272 1 93.69 94 GLN A C 1
ATOM 743 O O . GLN A 1 94 ? 3.805 -14.383 -0.593 1 93.69 94 GLN A O 1
ATOM 748 N N . LEU A 1 95 ? 4.168 -16.547 -0.936 1 92.31 95 LEU A N 1
ATOM 749 C CA . LEU A 1 95 ? 4.914 -16.656 0.314 1 92.31 95 LEU A CA 1
ATOM 750 C C . LEU A 1 95 ? 6.168 -15.789 0.282 1 92.31 95 LEU A C 1
ATOM 752 O O . LEU A 1 95 ? 6.484 -15.117 1.264 1 92.31 95 LEU A O 1
ATOM 756 N N . ALA A 1 96 ? 6.836 -15.867 -0.786 1 92.62 96 ALA A N 1
ATOM 757 C CA . ALA A 1 96 ? 8.078 -15.109 -0.921 1 92.62 96 ALA A CA 1
ATOM 758 C C . ALA A 1 96 ? 7.82 -13.609 -0.748 1 92.62 96 ALA A C 1
ATOM 760 O O . ALA A 1 96 ? 8.602 -12.914 -0.104 1 92.62 96 ALA A O 1
ATOM 761 N N . PHE A 1 97 ? 6.754 -13.148 -1.307 1 91.06 97 PHE A N 1
ATOM 762 C CA . PHE A 1 97 ? 6.488 -11.719 -1.295 1 91.06 97 PHE A CA 1
ATOM 763 C C . PHE A 1 97 ? 5.867 -11.297 0.03 1 91.06 97 PHE A C 1
ATOM 765 O O . PHE A 1 97 ? 6.203 -10.234 0.569 1 91.06 97 PHE A O 1
ATOM 772 N N . PHE A 1 98 ? 4.996 -12.109 0.622 1 89.69 98 PHE A N 1
ATOM 773 C CA . PHE A 1 98 ? 4.355 -11.711 1.868 1 89.69 98 PHE A CA 1
ATOM 774 C C . PHE A 1 98 ? 5.305 -11.883 3.047 1 89.69 98 PHE A C 1
ATOM 776 O O . PHE A 1 98 ? 5.199 -11.164 4.047 1 89.69 98 PHE A O 1
ATOM 783 N N . ARG A 1 99 ? 6.27 -12.711 2.828 1 88.56 99 ARG A N 1
ATOM 784 C CA . ARG A 1 99 ? 7.301 -12.867 3.852 1 88.56 99 ARG A CA 1
ATOM 785 C C . ARG A 1 99 ? 8.531 -12.039 3.518 1 88.56 99 ARG A C 1
ATOM 787 O O . ARG A 1 99 ? 9.5 -12.008 4.285 1 88.56 99 ARG A O 1
ATOM 794 N N . ILE A 1 100 ? 8.531 -11.5 2.359 1 89.25 100 ILE A N 1
ATOM 795 C CA . ILE A 1 100 ? 9.625 -10.664 1.868 1 89.25 100 ILE A CA 1
ATOM 796 C C . ILE A 1 100 ? 10.93 -11.469 1.876 1 89.25 100 ILE A C 1
ATOM 798 O O . ILE A 1 100 ? 11.953 -10.992 2.379 1 89.25 100 ILE A O 1
ATOM 802 N N . GLU A 1 101 ? 10.797 -12.641 1.37 1 91.56 101 GLU A N 1
ATOM 803 C CA . GLU A 1 101 ? 11.992 -13.453 1.197 1 91.56 101 GLU A CA 1
ATOM 804 C C . GLU A 1 101 ? 12.852 -12.938 0.049 1 91.56 101 GLU A C 1
ATOM 806 O O . GLU A 1 101 ? 12.648 -13.312 -1.106 1 91.56 101 GLU A O 1
ATOM 811 N N . GLN A 1 102 ? 13.875 -12.234 0.354 1 88.5 102 GLN A N 1
ATOM 812 C CA . GLN A 1 102 ? 14.648 -11.445 -0.601 1 88.5 102 GLN A CA 1
ATOM 813 C C . GLN A 1 102 ? 15.227 -12.328 -1.7 1 88.5 102 GLN A C 1
ATOM 815 O O . GLN A 1 102 ? 15.164 -11.984 -2.883 1 88.5 102 GLN A O 1
ATOM 820 N N . LYS A 1 103 ? 15.766 -13.422 -1.258 1 92.44 103 LYS A N 1
ATOM 821 C CA . LYS A 1 103 ? 16.406 -14.305 -2.227 1 92.44 103 LYS A CA 1
ATOM 822 C C . LYS A 1 103 ? 15.406 -14.758 -3.295 1 92.44 103 LYS A C 1
ATOM 824 O O . LYS A 1 103 ? 15.703 -14.695 -4.492 1 92.44 103 LYS A O 1
ATOM 829 N N . MET A 1 104 ? 14.273 -15.164 -2.879 1 92.5 104 MET A N 1
ATOM 830 C CA . MET A 1 104 ? 13.266 -15.648 -3.812 1 92.5 104 MET A CA 1
ATOM 831 C C . MET A 1 104 ? 12.688 -14.508 -4.637 1 92.5 104 MET A C 1
ATOM 833 O O . MET A 1 104 ? 12.469 -14.648 -5.84 1 92.5 104 MET A O 1
ATOM 837 N N . MET A 1 105 ? 12.453 -13.391 -4.043 1 93.12 105 MET A N 1
ATOM 838 C CA . MET A 1 105 ? 11.945 -12.227 -4.766 1 93.12 105 MET A CA 1
ATOM 839 C C . MET A 1 105 ? 12.906 -11.82 -5.875 1 93.12 105 MET A C 1
ATOM 841 O O . MET A 1 105 ? 12.484 -11.531 -6.996 1 93.12 105 MET A O 1
ATOM 845 N N . THR A 1 106 ? 14.156 -11.875 -5.543 1 92.88 106 THR A N 1
ATOM 846 C CA . THR A 1 106 ? 15.18 -11.523 -6.527 1 92.88 106 THR A CA 1
ATOM 847 C C . THR A 1 106 ? 15.148 -12.5 -7.699 1 92.88 106 THR A C 1
ATOM 849 O O . THR A 1 106 ? 15.359 -12.109 -8.852 1 92.88 106 THR A O 1
ATOM 852 N N . MET A 1 107 ? 14.883 -13.703 -7.363 1 94.06 107 MET A N 1
ATOM 853 C CA . MET A 1 107 ? 14.781 -14.695 -8.43 1 94.06 107 MET A CA 1
ATOM 854 C C . MET A 1 107 ? 13.625 -14.367 -9.367 1 94.06 107 MET A C 1
ATOM 856 O O . MET A 1 107 ? 13.766 -14.461 -10.586 1 94.06 107 MET A O 1
ATOM 860 N N . TYR A 1 108 ? 12.547 -13.977 -8.852 1 93.38 108 TYR A N 1
ATOM 861 C CA . TYR A 1 108 ? 11.406 -13.602 -9.672 1 93.38 108 TYR A CA 1
ATOM 862 C C . TYR A 1 108 ? 11.719 -12.375 -10.516 1 93.38 108 TYR A C 1
ATOM 864 O O . TYR A 1 108 ? 11.336 -12.305 -11.688 1 93.38 108 TYR A O 1
ATOM 872 N N . TYR A 1 109 ? 12.438 -11.469 -9.938 1 94.44 109 TYR A N 1
ATOM 873 C CA . TYR A 1 109 ? 12.844 -10.281 -10.68 1 94.44 109 TYR A CA 1
ATOM 874 C C . TYR A 1 109 ? 13.766 -10.648 -11.836 1 94.44 109 TYR A C 1
ATOM 876 O O . TYR A 1 109 ? 13.633 -10.125 -12.945 1 94.44 109 TYR A O 1
ATOM 884 N N . SER A 1 110 ? 14.648 -11.562 -11.57 1 95.06 110 SER A N 1
ATOM 885 C CA . SER A 1 110 ? 15.617 -11.977 -12.578 1 95.06 110 SER A CA 1
ATOM 886 C C . SER A 1 110 ? 14.93 -12.688 -13.742 1 95.06 110 SER A C 1
ATOM 888 O O . SER A 1 110 ? 15.258 -12.445 -14.906 1 95.06 110 SER A O 1
ATOM 890 N N . VAL A 1 111 ? 14.039 -13.508 -13.375 1 94.75 111 VAL A N 1
ATOM 891 C CA . VAL A 1 111 ? 13.297 -14.227 -14.406 1 94.75 111 VAL A CA 1
ATOM 892 C C . VAL A 1 111 ? 12.531 -13.234 -15.273 1 94.75 111 VAL A C 1
ATOM 894 O O . VAL A 1 111 ? 12.539 -13.344 -16.5 1 94.75 111 VAL A O 1
ATOM 897 N N . TYR A 1 112 ? 11.891 -12.305 -14.688 1 95.81 112 TYR A N 1
ATOM 898 C CA . TYR A 1 112 ? 11.156 -11.281 -15.414 1 95.81 112 TYR A CA 1
ATOM 899 C C . TYR A 1 112 ? 12.094 -10.453 -16.281 1 95.81 112 TYR A C 1
ATOM 901 O O . TYR A 1 112 ? 11.766 -10.141 -17.438 1 95.81 112 TYR A O 1
ATOM 909 N N . GLU A 1 113 ? 13.195 -10.133 -15.734 1 95.62 113 GLU A N 1
ATOM 910 C CA . GLU A 1 113 ? 14.156 -9.312 -16.469 1 95.62 113 GLU A CA 1
ATOM 911 C C . GLU A 1 113 ? 14.617 -10.016 -17.75 1 95.62 113 GLU A C 1
ATOM 913 O O . GLU A 1 113 ? 14.711 -9.391 -18.812 1 95.62 113 GLU A O 1
ATOM 918 N N . GLU A 1 114 ? 14.898 -11.234 -17.625 1 95.75 114 GLU A N 1
ATOM 919 C CA . GLU A 1 114 ? 15.312 -12.008 -18.797 1 95.75 114 GLU A CA 1
ATOM 920 C C . GLU A 1 114 ? 14.203 -12.07 -19.844 1 95.75 114 GLU A C 1
ATOM 922 O O . GLU A 1 114 ? 14.453 -11.914 -21.031 1 95.75 114 GLU A O 1
ATOM 927 N N . TYR A 1 115 ? 13.07 -12.32 -19.375 1 95.62 115 TYR A N 1
ATOM 928 C CA . TYR A 1 115 ? 11.914 -12.367 -20.266 1 95.62 115 TYR A CA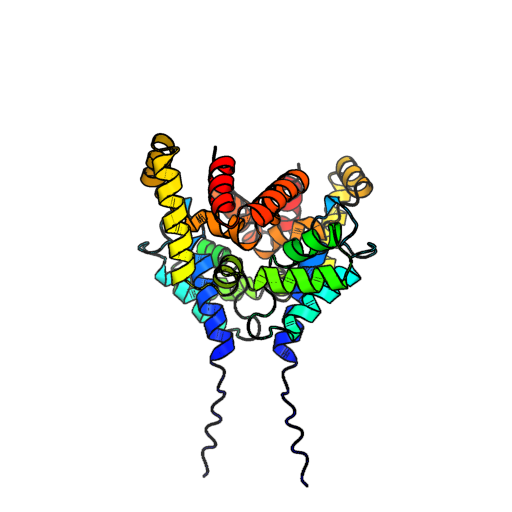 1
ATOM 929 C C . TYR A 1 115 ? 11.695 -11.023 -20.953 1 95.62 115 TYR A C 1
ATOM 931 O O . TYR A 1 115 ? 11.414 -10.961 -22.141 1 95.62 115 TYR A O 1
ATOM 939 N N . PHE A 1 116 ? 11.82 -9.961 -20.188 1 95.88 116 PHE A N 1
ATOM 940 C CA . PHE A 1 116 ? 11.664 -8.594 -20.656 1 95.88 116 PHE A CA 1
ATOM 941 C C . PHE A 1 116 ? 12.703 -8.273 -21.734 1 95.88 116 PHE A C 1
ATOM 943 O O . PHE A 1 116 ? 12.359 -7.785 -22.812 1 95.88 116 PHE A O 1
ATOM 950 N N . LYS A 1 117 ? 13.914 -8.68 -21.5 1 96.5 117 LYS A N 1
ATOM 951 C CA . LYS A 1 117 ? 15.016 -8.445 -22.438 1 96.5 117 LYS A CA 1
ATOM 952 C C . LYS A 1 117 ? 14.805 -9.203 -23.734 1 96.5 117 LYS A C 1
ATOM 954 O O . LYS A 1 117 ? 15.039 -8.656 -24.828 1 96.5 117 LYS A O 1
ATOM 959 N N . GLU A 1 118 ? 14.32 -10.328 -23.656 1 96.56 118 GLU A N 1
ATOM 960 C CA . GLU A 1 118 ? 14.133 -11.195 -24.812 1 96.56 118 GLU A CA 1
ATOM 961 C C . GLU A 1 118 ? 12.977 -10.719 -25.688 1 96.56 118 GLU A C 1
ATOM 963 O O . GLU A 1 118 ? 13.047 -10.797 -26.922 1 96.56 118 GLU A O 1
ATOM 968 N N . ASN A 1 119 ? 11.969 -10.148 -25.125 1 95.75 119 ASN A N 1
ATOM 969 C CA . ASN A 1 119 ? 10.734 -9.898 -25.875 1 95.75 119 ASN A CA 1
ATOM 970 C C . ASN A 1 119 ? 10.625 -8.438 -26.297 1 95.75 119 ASN A C 1
ATOM 972 O O . ASN A 1 119 ? 10.031 -8.125 -27.328 1 95.75 119 ASN A O 1
ATOM 976 N N . LEU A 1 120 ? 11.195 -7.547 -25.453 1 95.19 120 LEU A N 1
ATOM 977 C CA . LEU A 1 120 ? 11.148 -6.121 -25.766 1 95.19 120 LEU A CA 1
ATOM 978 C C . LEU A 1 120 ? 12.5 -5.465 -25.5 1 95.19 120 LEU A C 1
ATOM 980 O O . LEU A 1 120 ? 12.609 -4.578 -24.656 1 95.19 120 LEU A O 1
ATOM 984 N N . PRO A 1 121 ? 13.453 -5.824 -26.266 1 95 121 PRO A N 1
ATOM 985 C CA . PRO A 1 121 ? 14.828 -5.375 -26.016 1 95 121 PRO A CA 1
ATOM 986 C C . PRO A 1 121 ? 14.969 -3.857 -26.078 1 95 121 PRO A C 1
ATOM 988 O O . PRO A 1 121 ? 15.703 -3.27 -25.281 1 95 121 PRO A O 1
ATOM 991 N N . LYS A 1 122 ? 14.281 -3.207 -26.984 1 95.62 122 LYS A N 1
ATOM 992 C CA . LYS A 1 122 ? 14.398 -1.757 -27.109 1 95.62 122 LYS A CA 1
ATOM 993 C C . LYS A 1 122 ? 13.898 -1.061 -25.844 1 95.62 122 LYS A C 1
ATOM 995 O O . LYS A 1 122 ? 14.555 -0.162 -25.312 1 95.62 122 LYS A O 1
ATOM 1000 N N . LEU A 1 123 ? 12.75 -1.538 -25.469 1 94.38 123 LEU A N 1
ATOM 1001 C CA . LEU A 1 123 ? 12.18 -0.964 -24.25 1 94.38 123 LEU A CA 1
ATOM 1002 C C . LEU A 1 123 ? 13.039 -1.308 -23.031 1 94.38 123 LEU A C 1
ATOM 1004 O O . LEU A 1 123 ? 13.211 -0.48 -22.141 1 94.38 123 LEU A O 1
ATOM 1008 N N . PHE A 1 124 ? 13.508 -2.436 -23.016 1 94.81 124 PHE A N 1
ATOM 1009 C CA . PHE A 1 124 ? 14.375 -2.869 -21.938 1 94.81 124 PHE A CA 1
ATOM 1010 C C . PHE A 1 124 ? 15.578 -1.938 -21.797 1 94.81 124 PHE A C 1
ATOM 1012 O O . PHE A 1 124 ? 15.953 -1.561 -20.688 1 94.81 124 PHE A O 1
ATOM 1019 N N . ASN A 1 125 ? 16.172 -1.583 -22.891 1 95.38 125 ASN A N 1
ATOM 1020 C CA . ASN A 1 125 ? 17.328 -0.693 -22.891 1 95.38 125 ASN A CA 1
ATOM 1021 C C . ASN A 1 125 ? 16.984 0.684 -22.344 1 95.38 125 ASN A C 1
ATOM 1023 O O . ASN A 1 125 ? 17.797 1.308 -21.656 1 95.38 125 ASN A O 1
ATOM 1027 N N . VAL A 1 126 ? 15.805 1.085 -22.656 1 92.88 126 VAL A N 1
ATOM 1028 C CA . VAL A 1 126 ? 15.352 2.371 -22.141 1 92.88 126 VAL A CA 1
ATOM 1029 C C . VAL A 1 126 ? 15.227 2.305 -20.625 1 92.88 126 VAL A C 1
ATOM 1031 O O . VAL A 1 126 ? 15.664 3.215 -19.922 1 92.88 126 VAL A O 1
ATOM 1034 N N . PHE A 1 127 ? 14.688 1.224 -20.125 1 91.88 127 PHE A N 1
ATOM 1035 C CA . PHE A 1 127 ? 14.539 1.033 -18.688 1 91.88 127 PHE A CA 1
ATOM 1036 C C . PHE A 1 127 ? 15.898 0.978 -18 1 91.88 127 PHE A C 1
ATOM 1038 O O . PHE A 1 127 ? 16.094 1.566 -16.938 1 91.88 127 PHE A O 1
ATOM 1045 N N . ALA A 1 128 ? 16.766 0.299 -18.625 1 91.25 128 ALA A N 1
ATOM 1046 C CA . ALA A 1 128 ? 18.109 0.143 -18.078 1 91.25 128 ALA A CA 1
ATOM 1047 C C . ALA A 1 128 ? 18.828 1.486 -18 1 91.25 128 ALA A C 1
ATOM 1049 O O . ALA A 1 128 ? 19.5 1.777 -17.016 1 91.25 128 ALA A O 1
ATOM 1050 N N . LYS A 1 129 ? 18.625 2.318 -19 1 91.81 129 LYS A N 1
ATOM 1051 C CA . LYS A 1 129 ? 19.266 3.631 -19.047 1 91.81 129 LYS A CA 1
ATOM 1052 C C . LYS A 1 129 ? 18.719 4.547 -17.953 1 91.81 129 LYS A C 1
ATOM 1054 O O . LYS A 1 129 ? 19.453 5.391 -17.422 1 91.81 129 LYS A O 1
ATOM 1059 N N . GLN A 1 130 ? 17.5 4.285 -17.656 1 86.75 130 GLN A N 1
ATOM 1060 C CA . GLN A 1 130 ? 16.875 5.109 -16.641 1 86.75 130 GLN A CA 1
ATOM 1061 C C . GLN A 1 130 ? 16.984 4.457 -15.258 1 86.75 130 GLN A C 1
ATOM 1063 O O . GLN A 1 130 ? 16.391 4.938 -14.289 1 86.75 130 GLN A O 1
ATOM 1068 N N . ASN A 1 131 ? 17.594 3.348 -15.164 1 86.38 131 ASN A N 1
ATOM 1069 C CA . ASN A 1 131 ? 17.797 2.607 -13.922 1 86.38 131 ASN A CA 1
ATOM 1070 C C . ASN A 1 131 ? 16.469 2.164 -13.312 1 86.38 131 ASN A C 1
ATOM 1072 O O . ASN A 1 131 ? 16.266 2.301 -12.102 1 86.38 131 ASN A O 1
ATOM 1076 N N . LEU A 1 132 ? 15.594 1.746 -14.195 1 87.62 132 LEU A N 1
ATOM 1077 C CA . LEU A 1 132 ? 14.305 1.23 -13.758 1 87.62 132 LEU A CA 1
ATOM 1078 C C . LEU A 1 132 ? 14.336 -0.289 -13.641 1 87.62 132 LEU A C 1
ATOM 1080 O O . LEU A 1 132 ? 13.922 -0.996 -14.562 1 87.62 132 LEU A O 1
ATOM 1084 N N . SER A 1 133 ? 14.789 -0.804 -12.43 1 91 133 SER A N 1
ATOM 1085 C CA . SER A 1 133 ? 14.867 -2.24 -12.188 1 91 133 SER A CA 1
ATOM 1086 C C . SER A 1 133 ? 13.508 -2.801 -11.773 1 91 133 SER A C 1
ATOM 1088 O O . SER A 1 133 ? 12.688 -2.084 -11.203 1 91 133 SER A O 1
ATOM 1090 N N . PRO A 1 134 ? 13.305 -4.031 -12 1 91.88 134 PRO A N 1
ATOM 1091 C CA . PRO A 1 134 ? 12 -4.648 -11.766 1 91.88 134 PRO A CA 1
ATOM 1092 C C . PRO A 1 134 ? 11.547 -4.539 -10.312 1 91.88 134 PRO A C 1
ATOM 1094 O O . PRO A 1 134 ? 10.344 -4.492 -10.031 1 91.88 134 PRO A O 1
ATOM 1097 N N . ASP A 1 135 ? 12.391 -4.555 -9.383 1 89.12 135 ASP A N 1
ATOM 1098 C CA . ASP A 1 135 ? 12.055 -4.492 -7.965 1 89.12 135 ASP A CA 1
ATOM 1099 C C . ASP A 1 135 ? 11.344 -3.186 -7.625 1 89.12 135 ASP A C 1
ATOM 1101 O O . ASP A 1 135 ? 10.711 -3.074 -6.578 1 89.12 135 ASP A O 1
ATOM 1105 N N . LEU A 1 136 ? 11.367 -2.266 -8.523 1 85.44 136 LEU A N 1
ATOM 1106 C CA . LEU A 1 136 ? 10.773 -0.953 -8.289 1 85.44 136 LEU A CA 1
ATOM 1107 C C . LEU A 1 136 ? 9.273 -0.975 -8.562 1 85.44 136 LEU A C 1
ATOM 1109 O O . LEU A 1 136 ? 8.531 -0.149 -8.031 1 85.44 136 LEU A O 1
ATOM 1113 N N . TYR A 1 137 ? 8.859 -1.979 -9.344 1 88.88 137 TYR A N 1
ATOM 1114 C CA . TYR A 1 137 ? 7.465 -1.876 -9.773 1 88.88 137 TYR A CA 1
ATOM 1115 C C . TYR A 1 137 ? 6.781 -3.236 -9.734 1 88.88 137 TYR A C 1
ATOM 1117 O O . TYR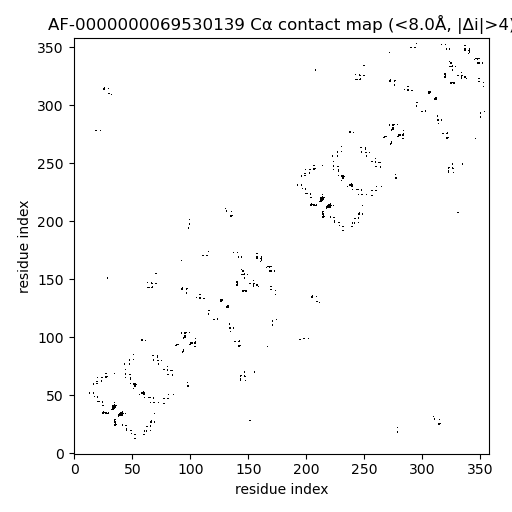 A 1 137 ? 5.555 -3.318 -9.641 1 88.88 137 TYR A O 1
ATOM 1125 N N . LEU A 1 138 ? 7.496 -4.277 -9.734 1 91.94 138 LEU A N 1
ATOM 1126 C CA . LEU A 1 138 ? 6.902 -5.598 -9.922 1 91.94 138 LEU A CA 1
ATOM 1127 C C . LEU A 1 138 ? 6.227 -6.07 -8.641 1 91.94 138 LEU A C 1
ATOM 1129 O O . LEU A 1 138 ? 5.23 -6.793 -8.688 1 91.94 138 LEU A O 1
ATOM 1133 N N . VAL A 1 139 ? 6.738 -5.691 -7.516 1 88.69 139 VAL A N 1
ATOM 1134 C CA . VAL A 1 139 ? 6.207 -6.152 -6.234 1 88.69 139 VAL A CA 1
ATOM 1135 C C . VAL A 1 139 ? 4.727 -5.793 -6.133 1 88.69 139 VAL A C 1
ATOM 1137 O O . VAL A 1 139 ? 3.9 -6.633 -5.766 1 88.69 139 VAL A O 1
ATOM 1140 N N . ASP A 1 140 ? 4.355 -4.609 -6.508 1 86.44 140 ASP A N 1
ATOM 1141 C CA . ASP A 1 140 ? 2.977 -4.137 -6.422 1 86.44 140 ASP A CA 1
ATOM 1142 C C . ASP A 1 140 ? 2.049 -4.988 -7.285 1 86.44 140 ASP A C 1
ATOM 1144 O O . ASP A 1 140 ? 0.857 -5.109 -6.992 1 86.44 140 ASP A O 1
ATOM 1148 N N . TRP A 1 141 ? 2.641 -5.57 -8.227 1 92.62 141 TRP A N 1
ATOM 1149 C CA . TRP A 1 141 ? 1.85 -6.352 -9.172 1 92.62 141 TRP A CA 1
ATOM 1150 C C . TRP A 1 141 ? 1.779 -7.812 -8.742 1 92.62 141 TRP A C 1
ATOM 1152 O O . TRP A 1 141 ? 0.695 -8.398 -8.688 1 92.62 141 TRP A O 1
ATOM 1162 N N . LEU A 1 142 ? 2.848 -8.352 -8.344 1 91.25 142 LEU A N 1
ATOM 1163 C CA . LEU A 1 142 ? 2.98 -9.797 -8.18 1 91.25 142 LEU A CA 1
ATOM 1164 C C . LEU A 1 142 ? 2.35 -10.258 -6.871 1 91.25 142 LEU A C 1
ATOM 1166 O O . LEU A 1 142 ? 1.67 -11.281 -6.828 1 91.25 142 LEU A O 1
ATOM 1170 N N . TYR A 1 143 ? 2.51 -9.477 -5.871 1 88.81 143 TYR A N 1
ATOM 1171 C CA . TYR A 1 143 ? 2.104 -10.047 -4.59 1 88.81 143 TYR A CA 1
ATOM 1172 C C . TYR A 1 143 ? 0.585 -10.086 -4.469 1 88.81 143 TYR A C 1
ATOM 1174 O O . TYR A 1 143 ? 0.034 -10.945 -3.775 1 88.81 143 TYR A O 1
ATOM 1182 N N . THR A 1 144 ? -0.107 -9.258 -5.211 1 94 144 THR A N 1
ATOM 1183 C CA . THR A 1 144 ? -1.563 -9.328 -5.191 1 94 144 THR A CA 1
ATOM 1184 C C . THR A 1 144 ? -2.09 -9.961 -6.477 1 94 144 THR A C 1
ATOM 1186 O O . THR A 1 144 ? -3.281 -9.867 -6.781 1 94 144 THR A O 1
ATOM 1189 N N . LEU A 1 145 ? -1.218 -10.508 -7.246 1 96.06 145 LEU A N 1
ATOM 1190 C CA . LEU A 1 145 ? -1.575 -11.125 -8.523 1 96.06 145 LEU A CA 1
ATOM 1191 C C . LEU A 1 145 ? -2.377 -10.164 -9.383 1 96.06 145 LEU A C 1
ATOM 1193 O O . LEU A 1 145 ? -3.391 -10.547 -9.977 1 96.06 145 LEU A O 1
ATOM 1197 N N . TYR A 1 146 ? -2.053 -8.914 -9.344 1 96 146 TYR A N 1
ATOM 1198 C CA . TYR A 1 146 ? -2.559 -7.844 -10.195 1 96 146 TYR A CA 1
ATOM 1199 C C . TYR A 1 146 ? -3.969 -7.441 -9.781 1 96 146 TYR A C 1
ATOM 1201 O O . TYR A 1 146 ? -4.605 -6.613 -10.438 1 96 146 TYR A O 1
ATOM 1209 N N . SER A 1 147 ? -4.457 -7.926 -8.648 1 95.38 147 SER A N 1
ATOM 1210 C CA . SER A 1 147 ? -5.832 -7.656 -8.242 1 95.38 147 SER A CA 1
ATOM 1211 C C . SER A 1 147 ? -6.008 -6.207 -7.801 1 95.38 147 SER A C 1
ATOM 1213 O O . SER A 1 147 ? -7.109 -5.664 -7.863 1 95.38 147 SER A O 1
ATOM 1215 N N . LYS A 1 148 ? -4.93 -5.668 -7.336 1 90.94 148 LYS A N 1
ATOM 1216 C CA . LYS A 1 148 ? -4.984 -4.281 -6.887 1 90.94 148 LYS A CA 1
ATOM 1217 C C . LYS A 1 148 ? -4.672 -3.318 -8.031 1 90.94 148 LYS A C 1
ATOM 1219 O O . LYS A 1 148 ? -5.203 -2.207 -8.078 1 90.94 148 LYS A O 1
ATOM 1224 N N . SER A 1 149 ? -3.932 -3.738 -8.984 1 89.75 149 SER A N 1
ATOM 1225 C CA . SER A 1 149 ? -3.326 -2.836 -9.953 1 89.75 149 SER A CA 1
ATOM 1226 C C . SER A 1 149 ? -4.121 -2.812 -11.258 1 89.75 149 SER A C 1
ATOM 1228 O O . SER A 1 149 ? -3.963 -1.899 -12.07 1 89.75 149 SER A O 1
ATOM 1230 N N . LEU A 1 150 ? -4.973 -3.82 -11.484 1 92.5 150 LEU A N 1
ATOM 1231 C CA . LEU A 1 150 ? -5.746 -3.908 -12.719 1 92.5 150 LEU A CA 1
ATOM 1232 C C . LEU A 1 150 ? -7.242 -3.867 -12.422 1 92.5 150 LEU A C 1
ATOM 1234 O O . LEU A 1 150 ? -7.676 -4.238 -11.336 1 92.5 150 LEU A O 1
ATOM 1238 N N . PRO A 1 151 ? -7.992 -3.387 -13.477 1 91.94 151 PRO A N 1
ATOM 1239 C CA . PRO A 1 151 ? -9.445 -3.537 -13.336 1 91.94 151 PRO A CA 1
ATOM 1240 C C . PRO A 1 151 ? -9.867 -4.984 -13.094 1 91.94 151 PRO A C 1
ATOM 1242 O O . PRO A 1 151 ? -9.25 -5.91 -13.625 1 91.94 151 PRO A O 1
ATOM 1245 N N . LEU A 1 152 ? -10.898 -5.137 -12.344 1 93.75 152 LEU A N 1
ATOM 1246 C CA . LEU A 1 152 ? -11.344 -6.441 -11.867 1 93.75 152 LEU A CA 1
ATOM 1247 C C . LEU A 1 152 ? -11.539 -7.406 -13.031 1 93.75 152 LEU A C 1
ATOM 1249 O O . LEU A 1 152 ? -11.156 -8.578 -12.938 1 93.75 152 LEU A O 1
ATOM 1253 N N . ASP A 1 153 ? -12.109 -6.941 -14.172 1 94.19 153 ASP A N 1
ATOM 1254 C CA . ASP A 1 153 ? -12.383 -7.812 -15.312 1 94.19 153 ASP A CA 1
ATOM 1255 C C . ASP A 1 153 ? -11.094 -8.344 -15.922 1 94.19 153 ASP A C 1
ATOM 1257 O O . ASP A 1 153 ? -11.008 -9.523 -16.281 1 94.19 153 ASP A O 1
ATOM 1261 N N . VAL A 1 154 ? -10.117 -7.488 -15.977 1 95.25 154 VAL A N 1
ATOM 1262 C CA . VAL A 1 154 ? -8.82 -7.887 -16.531 1 95.25 154 VAL A CA 1
ATOM 1263 C C . VAL A 1 154 ? -8.078 -8.758 -15.516 1 95.25 154 VAL A C 1
ATOM 1265 O O . VAL A 1 154 ? -7.488 -9.773 -15.883 1 95.25 154 VAL A O 1
ATOM 1268 N N . ALA A 1 155 ? -8.156 -8.461 -14.266 1 96.12 155 ALA A N 1
ATOM 1269 C CA . ALA A 1 155 ? -7.531 -9.242 -13.211 1 96.12 155 ALA A CA 1
ATOM 1270 C C . ALA A 1 155 ? -8.094 -10.664 -13.172 1 96.12 155 ALA A C 1
ATOM 1272 O O . ALA A 1 155 ? -7.344 -11.625 -12.984 1 96.12 155 ALA A O 1
ATOM 1273 N N . CYS A 1 156 ? -9.328 -10.797 -13.367 1 95 156 CYS A N 1
ATOM 1274 C CA . CYS A 1 156 ? -9.961 -12.109 -13.383 1 95 156 CYS A CA 1
ATOM 1275 C C . CYS A 1 156 ? -9.406 -12.977 -14.508 1 95 156 CYS A C 1
ATOM 1277 O O . CYS A 1 156 ? -9.211 -14.18 -14.336 1 95 156 CYS A O 1
ATOM 1279 N N . ARG A 1 157 ? -9.195 -12.297 -15.602 1 94.62 157 ARG A N 1
ATOM 1280 C CA . ARG A 1 157 ? -8.633 -13.039 -16.734 1 94.62 157 ARG A CA 1
ATOM 1281 C C . ARG A 1 157 ? -7.203 -13.477 -16.438 1 94.62 157 ARG A C 1
ATOM 1283 O O . ARG A 1 157 ? -6.812 -14.594 -16.766 1 94.62 157 ARG A O 1
ATOM 1290 N N . VAL A 1 158 ? -6.516 -12.641 -15.852 1 95.56 158 VAL A N 1
ATOM 1291 C CA . VAL A 1 158 ? -5.145 -12.953 -15.461 1 95.56 158 VAL A CA 1
ATOM 1292 C C . VAL A 1 158 ? -5.141 -14.141 -14.5 1 95.56 158 VAL A C 1
ATOM 1294 O O . VAL A 1 158 ? -4.34 -15.062 -14.648 1 95.56 158 VAL A O 1
ATOM 1297 N N . TRP A 1 159 ? -6.043 -14.133 -13.539 1 96.19 159 TRP A N 1
ATOM 1298 C CA . TRP A 1 159 ? -6.133 -15.203 -12.555 1 96.19 159 TRP A CA 1
ATOM 1299 C C . TRP A 1 159 ? -6.465 -16.531 -13.227 1 96.19 159 TRP A C 1
ATOM 1301 O O . TRP A 1 159 ? -5.914 -17.578 -12.867 1 96.19 159 TRP A O 1
ATOM 1311 N N . ASP A 1 160 ? -7.32 -16.5 -14.203 1 94.56 160 ASP A N 1
ATOM 1312 C CA . ASP A 1 160 ? -7.719 -17.703 -14.922 1 94.56 160 ASP A CA 1
ATOM 1313 C C . ASP A 1 160 ? -6.52 -18.375 -15.586 1 94.56 160 ASP A C 1
ATOM 1315 O O . ASP A 1 160 ? -6.328 -19.578 -15.461 1 94.56 160 ASP A O 1
ATOM 1319 N N . VAL A 1 161 ? -5.816 -17.562 -16.203 1 94.5 161 VAL A N 1
ATOM 1320 C CA . VAL A 1 161 ? -4.676 -18.109 -16.938 1 94.5 161 VAL A CA 1
ATOM 1321 C C . VAL A 1 161 ? -3.582 -18.516 -15.961 1 94.5 161 VAL A C 1
ATOM 1323 O O . VAL A 1 161 ? -2.934 -19.547 -16.141 1 94.5 161 VAL A O 1
ATOM 1326 N N . TYR A 1 162 ? -3.412 -17.797 -14.906 1 94.94 162 TYR A N 1
ATOM 1327 C CA . TYR A 1 162 ? -2.428 -18.109 -13.875 1 94.94 162 TYR A CA 1
ATOM 1328 C C . TYR A 1 162 ? -2.732 -19.453 -13.219 1 94.94 162 TYR A C 1
ATOM 1330 O O . TYR A 1 162 ? -1.828 -20.25 -12.992 1 94.94 162 TYR A O 1
ATOM 1338 N N . LEU A 1 163 ? -3.932 -19.594 -12.867 1 89.81 163 LEU A N 1
ATOM 1339 C CA . LEU A 1 163 ? -4.32 -20.844 -12.203 1 89.81 163 LEU A CA 1
ATOM 1340 C C . LEU A 1 163 ? -4.172 -22.031 -13.148 1 89.81 163 LEU A C 1
ATOM 1342 O O . LEU A 1 163 ? -3.924 -23.156 -12.695 1 89.81 163 LEU A O 1
ATOM 1346 N N . ARG A 1 164 ? -4.227 -21.688 -14.414 1 90.31 164 ARG A N 1
ATOM 1347 C CA . ARG A 1 164 ? -4.121 -22.734 -15.422 1 90.31 164 ARG A CA 1
ATOM 1348 C C . ARG A 1 164 ? -2.664 -23 -15.797 1 90.31 164 ARG A C 1
ATOM 1350 O O . ARG A 1 164 ? -2.207 -24.141 -15.797 1 90.31 164 ARG A O 1
ATOM 1357 N N . ASP A 1 165 ? -1.91 -21.891 -16.078 1 90.75 165 ASP A N 1
ATOM 1358 C CA . ASP A 1 165 ? -0.587 -22 -16.688 1 90.75 165 ASP A CA 1
ATOM 1359 C C . ASP A 1 165 ? 0.512 -21.828 -15.648 1 90.75 165 ASP A C 1
ATOM 1361 O O . ASP A 1 165 ? 1.671 -22.172 -15.891 1 90.75 165 ASP A O 1
ATOM 1365 N N . GLY A 1 166 ? 0.172 -21.219 -14.523 1 88.5 166 GLY A N 1
ATOM 1366 C CA . GLY A 1 166 ? 1.177 -21.078 -13.484 1 88.5 166 GLY A CA 1
ATOM 1367 C C . GLY A 1 166 ? 1.818 -19.703 -13.469 1 88.5 166 GLY A C 1
ATOM 1368 O O . GLY A 1 166 ? 1.288 -18.75 -14.062 1 88.5 166 GLY A O 1
ATOM 1369 N N . GLU A 1 167 ? 2.926 -19.547 -12.781 1 89.19 167 GLU A N 1
ATOM 1370 C CA . GLU A 1 167 ? 3.551 -18.281 -12.43 1 89.19 167 GLU A CA 1
ATOM 1371 C C . GLU A 1 167 ? 4.156 -17.609 -13.656 1 89.19 167 GLU A C 1
ATOM 1373 O O . GLU A 1 167 ? 4.348 -16.391 -13.664 1 89.19 167 GLU A O 1
ATOM 1378 N N . GLU A 1 168 ? 4.449 -18.422 -14.648 1 88.06 168 GLU A N 1
ATOM 1379 C CA . GLU A 1 168 ? 5.051 -17.859 -15.852 1 88.06 168 GLU A CA 1
ATOM 1380 C C . GLU A 1 168 ? 4.156 -16.781 -16.453 1 88.06 168 GLU A C 1
ATOM 1382 O O . GLU A 1 168 ? 4.652 -15.805 -17.016 1 88.06 168 GLU A O 1
ATOM 1387 N N . PHE A 1 169 ? 2.961 -16.938 -16.359 1 91.62 169 PHE A N 1
ATOM 1388 C CA . PHE A 1 169 ? 2.014 -16.016 -16.953 1 91.62 169 PHE A CA 1
ATOM 1389 C C . PHE A 1 169 ? 2.051 -14.664 -16.234 1 91.62 169 PHE A C 1
ATOM 1391 O O . PHE A 1 169 ? 1.736 -13.633 -16.828 1 91.62 169 PHE A O 1
ATOM 1398 N N . LEU A 1 170 ? 2.375 -14.656 -14.977 1 92.5 170 LEU A N 1
ATOM 1399 C CA . LEU A 1 170 ? 2.477 -13.398 -14.234 1 92.5 170 LEU A CA 1
ATOM 1400 C C . LEU A 1 170 ? 3.547 -12.5 -14.844 1 92.5 170 LEU A C 1
ATOM 1402 O O . LEU A 1 170 ? 3.369 -11.281 -14.914 1 92.5 170 LEU A O 1
ATOM 1406 N N . VAL A 1 171 ? 4.594 -13.148 -15.289 1 91 171 VAL A N 1
ATOM 1407 C CA . VAL A 1 171 ? 5.688 -12.422 -15.922 1 91 171 VAL A CA 1
ATOM 1408 C C . VAL A 1 171 ? 5.227 -11.836 -17.25 1 91 171 VAL A C 1
ATOM 1410 O O . VAL A 1 171 ? 5.516 -10.68 -17.562 1 91 171 VAL A O 1
ATOM 1413 N N . LYS A 1 172 ? 4.492 -12.648 -17.953 1 91.69 172 LYS A N 1
ATOM 1414 C CA . LYS A 1 172 ? 3.969 -12.211 -19.25 1 91.69 172 LYS A CA 1
ATOM 1415 C C . LYS A 1 172 ? 3.006 -11.031 -19.078 1 91.69 172 LYS A C 1
ATOM 1417 O O . LYS A 1 172 ? 3.023 -10.094 -19.875 1 91.69 172 LYS A O 1
ATOM 1422 N N . THR A 1 173 ? 2.219 -11.062 -18.078 1 94.12 173 THR A N 1
ATOM 1423 C CA . THR A 1 173 ? 1.251 -10.016 -17.781 1 94.12 173 THR A CA 1
ATOM 1424 C C . THR A 1 173 ? 1.96 -8.703 -17.453 1 94.12 173 THR A C 1
ATOM 1426 O O . THR A 1 173 ? 1.516 -7.629 -17.875 1 94.12 173 THR A O 1
ATOM 1429 N N . ALA A 1 174 ? 3.059 -8.82 -16.734 1 93.56 174 ALA A N 1
ATOM 1430 C CA . ALA A 1 174 ? 3.822 -7.629 -16.359 1 93.56 174 ALA A CA 1
ATOM 1431 C C . ALA A 1 174 ? 4.32 -6.887 -17.594 1 93.56 174 ALA A C 1
ATOM 1433 O O . ALA A 1 174 ? 4.242 -5.66 -17.656 1 93.56 174 ALA A O 1
ATOM 1434 N N . LEU A 1 175 ? 4.75 -7.656 -18.547 1 91.38 175 LEU A N 1
ATOM 1435 C CA . LEU A 1 175 ? 5.227 -7.043 -19.781 1 91.38 175 LEU A CA 1
ATOM 1436 C C . LEU A 1 175 ? 4.082 -6.379 -20.547 1 91.38 175 LEU A C 1
ATOM 1438 O O . LEU A 1 175 ? 4.258 -5.309 -21.141 1 91.38 175 LEU A O 1
ATOM 1442 N N . GLY A 1 176 ? 2.961 -6.957 -20.547 1 88.31 176 GLY A N 1
ATOM 1443 C CA . GLY A 1 176 ? 1.779 -6.379 -21.172 1 88.31 176 GLY A CA 1
ATOM 1444 C C . GLY A 1 176 ? 1.353 -5.07 -20.547 1 88.31 176 GLY A C 1
ATOM 1445 O O . GLY A 1 176 ? 0.883 -4.164 -21.234 1 88.31 176 GLY A O 1
ATOM 1446 N N . ARG A 1 177 ? 1.597 -4.938 -19.328 1 87.5 177 ARG A N 1
ATOM 1447 C CA . ARG A 1 177 ? 1.202 -3.744 -18.578 1 87.5 177 ARG A CA 1
ATOM 1448 C C . ARG A 1 177 ? 2.121 -2.572 -18.906 1 87.5 177 ARG A C 1
ATOM 1450 O O . ARG A 1 177 ? 1.703 -1.413 -18.844 1 87.5 177 ARG A O 1
ATOM 1457 N N . ILE A 1 178 ? 3.338 -2.895 -19.141 1 83.38 178 ILE A N 1
ATOM 1458 C CA . ILE A 1 178 ? 4.328 -1.859 -19.422 1 83.38 178 ILE A CA 1
ATOM 1459 C C . ILE A 1 178 ? 4.152 -1.343 -20.844 1 83.38 178 ILE A C 1
ATOM 1461 O O . ILE A 1 178 ? 4.363 -0.158 -21.109 1 83.38 178 ILE A O 1
ATOM 1465 N N . VAL A 1 179 ? 3.723 -2.16 -21.766 1 75.31 179 VAL A N 1
ATOM 1466 C CA . VAL A 1 179 ? 3.602 -1.771 -23.156 1 75.31 179 VAL A CA 1
ATOM 1467 C C . VAL A 1 179 ? 2.326 -0.958 -23.359 1 75.31 179 VAL A C 1
ATOM 1469 O O . VAL A 1 179 ? 1.26 -1.329 -22.859 1 75.31 179 VAL A O 1
ATOM 1472 N N . MET B 1 1 ? 22.703 -7.312 45.562 1 23.38 1 MET B N 1
ATOM 1473 C CA . MET B 1 1 ? 21.688 -6.457 44.938 1 23.38 1 MET B CA 1
ATOM 1474 C C . MET B 1 1 ? 21.312 -6.969 43.531 1 23.38 1 MET B C 1
ATOM 1476 O O . MET B 1 1 ? 22.156 -7.027 42.656 1 23.38 1 MET B O 1
ATOM 1480 N N . ASN B 1 2 ? 20.391 -8.031 43.281 1 23.47 2 ASN B N 1
ATOM 1481 C CA . ASN B 1 2 ? 20.203 -9.078 42.281 1 23.47 2 ASN B CA 1
ATOM 1482 C C . ASN B 1 2 ? 19.609 -8.516 41 1 23.47 2 ASN B C 1
ATOM 1484 O O . ASN B 1 2 ? 18.531 -7.938 41 1 23.47 2 ASN B O 1
ATOM 1488 N N . ASN B 1 3 ? 20.484 -8.062 40.031 1 23.39 3 ASN B N 1
ATOM 1489 C CA . ASN B 1 3 ? 20.266 -7.367 38.75 1 23.39 3 ASN B CA 1
ATOM 1490 C C . ASN B 1 3 ? 19.375 -8.172 37.812 1 23.39 3 ASN B C 1
ATOM 1492 O O . ASN B 1 3 ? 19.734 -9.266 37.375 1 23.39 3 ASN B O 1
ATOM 1496 N N . TYR B 1 4 ? 18.047 -8.289 38.094 1 21.75 4 TYR B N 1
ATOM 1497 C CA . TYR B 1 4 ? 17.062 -8.992 37.281 1 21.75 4 TYR B CA 1
ATOM 1498 C C . TYR B 1 4 ? 17.109 -8.5 35.844 1 21.75 4 TYR B C 1
ATOM 1500 O O . TYR B 1 4 ? 16.906 -7.316 35.562 1 21.75 4 TYR B O 1
ATOM 1508 N N . GLN B 1 5 ? 18.094 -8.969 34.969 1 23.16 5 GLN B N 1
ATOM 1509 C CA . GLN B 1 5 ? 18.219 -8.695 33.531 1 23.16 5 GLN B CA 1
ATOM 1510 C C . GLN B 1 5 ? 17 -9.219 32.781 1 23.16 5 GLN B C 1
ATOM 1512 O O . GLN B 1 5 ? 16.734 -10.422 32.781 1 23.16 5 GLN B O 1
ATOM 1517 N N . ILE B 1 6 ? 15.906 -8.57 32.906 1 25.38 6 ILE B N 1
ATOM 1518 C CA . ILE B 1 6 ? 14.719 -8.93 32.156 1 25.38 6 ILE B CA 1
ATOM 1519 C C . ILE B 1 6 ? 15.055 -8.977 30.672 1 25.38 6 ILE B C 1
ATOM 1521 O O . ILE B 1 6 ? 15.531 -7.984 30.109 1 25.38 6 ILE B O 1
ATOM 1525 N N . TYR B 1 7 ? 15.391 -10.203 30.109 1 26.42 7 TYR B N 1
ATOM 1526 C CA . TYR B 1 7 ? 15.609 -10.492 28.703 1 26.42 7 TYR B CA 1
ATOM 1527 C C . TYR B 1 7 ? 14.32 -10.336 27.906 1 26.42 7 TYR B C 1
ATOM 1529 O O . TYR B 1 7 ? 13.336 -11.039 28.156 1 26.42 7 TYR B O 1
ATOM 1537 N N . ILE B 1 8 ? 13.781 -9.164 27.844 1 32.12 8 ILE B N 1
ATOM 1538 C CA . ILE B 1 8 ? 12.68 -8.93 26.922 1 32.12 8 ILE B CA 1
ATOM 1539 C C . ILE B 1 8 ? 13.008 -9.523 25.562 1 32.12 8 ILE B C 1
ATOM 1541 O O . ILE B 1 8 ? 13.969 -9.109 24.906 1 32.12 8 ILE B O 1
ATOM 1545 N N . ASP B 1 9 ? 12.984 -10.703 25.297 1 32.16 9 ASP B N 1
ATOM 1546 C CA . ASP B 1 9 ? 13.164 -11.5 24.078 1 32.16 9 ASP B CA 1
ATOM 1547 C C . ASP B 1 9 ? 12.328 -10.945 22.922 1 32.16 9 ASP B C 1
ATOM 1549 O O . ASP B 1 9 ? 11.18 -11.336 22.734 1 32.16 9 ASP B O 1
ATOM 1553 N N . THR B 1 10 ? 12.078 -9.648 22.672 1 37.47 10 THR B N 1
ATOM 1554 C CA . THR B 1 10 ? 11.484 -8.695 21.734 1 37.47 10 THR B CA 1
ATOM 1555 C C . THR B 1 10 ? 12.039 -8.906 20.328 1 37.47 10 THR B C 1
ATOM 1557 O O . THR B 1 10 ? 11.93 -8.031 19.469 1 37.47 10 THR B O 1
ATOM 1560 N N . ASP B 1 11 ? 12.719 -9.789 19.844 1 41.66 11 ASP B N 1
ATOM 1561 C CA . ASP B 1 11 ? 13.508 -9.961 18.625 1 41.66 11 ASP B CA 1
ATOM 1562 C C . ASP B 1 11 ? 12.609 -10.18 17.406 1 41.66 11 ASP B C 1
ATOM 1564 O O . ASP B 1 11 ? 12.906 -9.695 16.312 1 41.66 11 ASP B O 1
ATOM 1568 N N . GLU B 1 12 ? 11.578 -10.938 17.406 1 44.5 12 GLU B N 1
ATOM 1569 C CA . GLU B 1 12 ? 10.867 -11.469 16.25 1 44.5 12 GLU B CA 1
ATOM 1570 C C . GLU B 1 12 ? 10.047 -10.375 15.562 1 44.5 12 GLU B C 1
ATOM 1572 O O . GLU B 1 12 ? 10.039 -10.273 14.336 1 44.5 12 GLU B O 1
ATOM 1577 N N . PRO B 1 13 ? 9.148 -9.719 16.281 1 48.47 13 PRO B N 1
ATOM 1578 C CA . PRO B 1 13 ? 8.328 -8.695 15.625 1 48.47 13 PRO B CA 1
ATOM 1579 C C . PRO B 1 13 ? 9.172 -7.672 14.867 1 48.47 13 PRO B C 1
ATOM 1581 O O . PRO B 1 13 ? 8.758 -7.203 13.797 1 48.47 13 PRO B O 1
ATOM 1584 N N . ASN B 1 14 ? 10.43 -7.395 15.266 1 56.22 14 ASN B N 1
ATOM 1585 C CA . ASN B 1 14 ? 11.297 -6.379 14.688 1 56.22 14 ASN B CA 1
ATOM 1586 C C . ASN B 1 14 ? 11.945 -6.867 13.391 1 56.22 14 ASN B C 1
ATOM 1588 O O . ASN B 1 14 ? 12.211 -6.07 12.484 1 56.22 14 ASN B O 1
ATOM 1592 N N . GLU B 1 15 ? 12.117 -8.234 13.312 1 57.53 15 GLU B N 1
ATOM 1593 C CA . GLU B 1 15 ? 12.727 -8.742 12.086 1 57.53 15 GLU B CA 1
ATOM 1594 C C . GLU B 1 15 ? 11.797 -8.578 10.891 1 57.53 15 GLU B C 1
ATOM 1596 O O . GLU B 1 15 ? 12.234 -8.219 9.797 1 57.53 15 GLU B O 1
ATOM 1601 N N . ASN B 1 16 ? 10.516 -8.594 11.172 1 77.88 16 ASN B N 1
ATOM 1602 C CA . ASN B 1 16 ? 9.539 -8.406 10.102 1 77.88 16 ASN B CA 1
ATOM 1603 C C . ASN B 1 16 ? 9.477 -6.953 9.648 1 77.88 16 ASN B C 1
ATOM 1605 O O . ASN B 1 16 ? 9.43 -6.672 8.453 1 77.88 16 ASN B O 1
ATOM 1609 N N . ALA B 1 17 ? 9.867 -6.16 10.586 1 86.25 17 ALA B N 1
ATOM 1610 C CA . ALA B 1 17 ? 9.828 -4.742 10.242 1 86.25 17 ALA B CA 1
ATOM 1611 C C . ALA B 1 17 ? 10.984 -4.367 9.32 1 86.25 17 ALA B C 1
ATOM 1613 O O . ALA B 1 17 ? 10.805 -3.604 8.367 1 86.25 17 ALA B O 1
ATOM 1614 N N . ALA B 1 18 ? 12.148 -4.992 9.594 1 91.25 18 ALA B N 1
ATOM 1615 C CA . ALA B 1 18 ? 13.336 -4.707 8.797 1 91.25 18 ALA B CA 1
ATOM 1616 C C . ALA B 1 18 ? 13.117 -5.07 7.328 1 91.25 18 ALA B C 1
ATOM 1618 O O . ALA B 1 18 ? 13.531 -4.336 6.43 1 91.25 18 ALA B O 1
ATOM 1619 N N . ASP B 1 19 ? 12.492 -6.113 7.109 1 89.5 19 ASP B N 1
ATOM 1620 C CA . ASP B 1 19 ? 12.234 -6.559 5.742 1 89.5 19 ASP B CA 1
ATOM 1621 C C . ASP B 1 19 ? 11.273 -5.605 5.031 1 89.5 19 ASP B C 1
ATOM 1623 O O . ASP B 1 19 ? 11.484 -5.262 3.865 1 89.5 19 ASP B O 1
ATOM 1627 N N . PHE B 1 20 ? 10.328 -5.164 5.719 1 90.62 20 PHE B N 1
ATOM 1628 C CA . PHE B 1 20 ? 9.367 -4.234 5.141 1 90.62 20 PHE B CA 1
ATOM 1629 C C . PHE B 1 20 ? 10.023 -2.889 4.852 1 90.62 20 PHE B C 1
ATOM 1631 O O . PHE B 1 20 ? 9.734 -2.258 3.832 1 90.62 20 PHE B O 1
ATOM 1638 N N . ILE B 1 21 ? 10.852 -2.512 5.734 1 95.25 21 ILE B N 1
ATOM 1639 C CA . ILE B 1 21 ? 11.57 -1.254 5.555 1 95.25 21 ILE B CA 1
ATOM 1640 C C . ILE B 1 21 ? 12.438 -1.33 4.301 1 95.25 21 ILE B C 1
ATOM 1642 O O . ILE B 1 21 ? 12.383 -0.442 3.445 1 95.25 21 ILE B O 1
ATOM 1646 N N . LYS B 1 22 ? 13.156 -2.393 4.195 1 92.94 22 LYS B N 1
ATOM 1647 C CA . LYS B 1 22 ? 14.031 -2.557 3.039 1 92.94 22 LYS B CA 1
ATOM 1648 C C . LYS B 1 22 ? 13.234 -2.547 1.738 1 92.94 22 LYS B C 1
ATOM 1650 O O . LYS B 1 22 ? 13.633 -1.913 0.761 1 92.94 22 LYS B O 1
ATOM 1655 N N . LEU B 1 23 ? 12.164 -3.227 1.786 1 91.25 23 LEU B N 1
ATOM 1656 C CA . LEU B 1 23 ? 11.305 -3.287 0.609 1 91.25 23 LEU B CA 1
ATOM 1657 C C . LEU B 1 23 ? 10.781 -1.902 0.247 1 91.25 23 LEU B C 1
ATOM 1659 O O . LEU B 1 23 ? 10.867 -1.483 -0.909 1 91.25 23 LEU B O 1
ATOM 1663 N N . ASP B 1 24 ? 10.297 -1.163 1.186 1 93.38 24 ASP B N 1
ATOM 1664 C CA . ASP B 1 24 ? 9.742 0.16 0.928 1 93.38 24 ASP B CA 1
ATOM 1665 C C . ASP B 1 24 ? 10.82 1.136 0.472 1 93.38 24 ASP B C 1
ATOM 1667 O O . ASP B 1 24 ? 10.594 1.948 -0.427 1 93.38 24 ASP B O 1
ATOM 1671 N N . VAL B 1 25 ? 11.945 1.042 1.119 1 96 25 VAL B N 1
ATOM 1672 C CA . VAL B 1 25 ? 13.031 1.954 0.785 1 96 25 VAL B CA 1
ATOM 1673 C C . VAL B 1 25 ? 13.422 1.779 -0.682 1 96 25 VAL B C 1
ATOM 1675 O O . VAL B 1 25 ? 13.617 2.764 -1.4 1 96 25 VAL B O 1
ATOM 1678 N N . SER B 1 26 ? 13.453 0.605 -1.133 1 91.25 26 SER B N 1
ATOM 1679 C CA . SER B 1 26 ? 13.867 0.311 -2.502 1 91.25 26 SER B CA 1
ATOM 1680 C C . SER B 1 26 ? 12.891 0.906 -3.514 1 91.25 26 SER B C 1
ATOM 1682 O O . SER B 1 26 ? 13.266 1.171 -4.66 1 91.25 26 SER B O 1
ATOM 1684 N N . ARG B 1 27 ? 11.68 1.151 -3.068 1 91.44 27 ARG B N 1
ATOM 1685 C CA . ARG B 1 27 ? 10.664 1.618 -4.012 1 91.44 27 ARG B CA 1
ATOM 1686 C C . ARG B 1 27 ? 10.242 3.049 -3.699 1 91.44 27 ARG B C 1
ATOM 1688 O O . ARG B 1 27 ? 9.281 3.559 -4.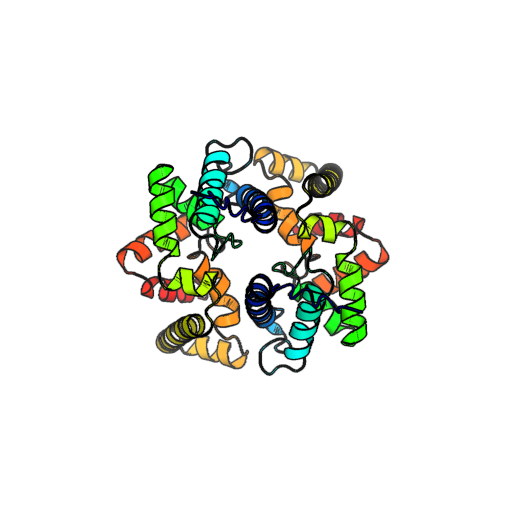277 1 91.44 27 ARG B O 1
ATOM 1695 N N . THR B 1 28 ? 10.945 3.703 -2.865 1 95.12 28 THR B N 1
ATOM 1696 C CA . THR B 1 28 ? 10.641 5.078 -2.486 1 95.12 28 THR B CA 1
ATOM 1697 C C . THR B 1 28 ? 11.297 6.062 -3.447 1 95.12 28 THR B C 1
ATOM 1699 O O . THR B 1 28 ? 12.523 6.156 -3.51 1 95.12 28 THR B O 1
ATOM 1702 N N . PHE B 1 29 ? 10.508 6.77 -4.156 1 94.44 29 PHE B N 1
ATOM 1703 C CA . PHE B 1 29 ? 10.93 7.758 -5.141 1 94.44 29 PHE B CA 1
ATOM 1704 C C . PHE B 1 29 ? 12.031 7.195 -6.035 1 94.44 29 PHE B C 1
ATOM 1706 O O . PHE B 1 29 ? 13.102 7.793 -6.152 1 94.44 29 PHE B O 1
ATOM 1713 N N . PRO B 1 30 ? 11.664 6.176 -6.723 1 90.56 30 PRO B N 1
ATOM 1714 C CA . PRO B 1 30 ? 12.688 5.496 -7.52 1 90.56 30 PRO B CA 1
ATOM 1715 C C . PRO B 1 30 ? 13.25 6.379 -8.633 1 90.56 30 PRO B C 1
ATOM 1717 O O . PRO B 1 30 ? 14.398 6.203 -9.047 1 90.56 30 PRO B O 1
ATOM 1720 N N . GLN B 1 31 ? 12.5 7.336 -9.047 1 87.88 31 GLN B N 1
ATOM 1721 C CA . GLN B 1 31 ? 12.906 8.203 -10.148 1 87.88 31 GLN B CA 1
ATOM 1722 C C . GLN B 1 31 ? 14.125 9.031 -9.766 1 87.88 31 GLN B C 1
ATOM 1724 O O . GLN B 1 31 ? 14.828 9.555 -10.641 1 87.88 31 GLN B O 1
ATOM 1729 N N . LEU B 1 32 ? 14.383 9.141 -8.516 1 91.94 32 LEU B N 1
ATOM 1730 C CA . LEU B 1 32 ? 15.516 9.945 -8.062 1 91.94 32 LEU B CA 1
ATOM 1731 C C . LEU B 1 32 ? 16.797 9.109 -8.008 1 91.94 32 LEU B C 1
ATOM 1733 O O . LEU B 1 32 ? 17.891 9.656 -8.07 1 91.94 32 LEU B O 1
ATOM 1737 N N . GLY B 1 33 ? 16.672 7.863 -7.781 1 91.12 33 GLY B N 1
ATOM 1738 C CA . GLY B 1 33 ? 17.797 6.953 -7.73 1 91.12 33 GLY B CA 1
ATOM 1739 C C . GLY B 1 33 ? 18.672 7.148 -6.504 1 91.12 33 GLY B C 1
ATOM 1740 O O . GLY B 1 33 ? 19.781 6.613 -6.43 1 91.12 33 GLY B O 1
ATOM 1741 N N . ILE B 1 34 ? 18.219 7.863 -5.52 1 95.25 34 ILE B N 1
ATOM 1742 C CA . ILE B 1 34 ? 19.109 8.219 -4.422 1 95.25 34 ILE B CA 1
ATOM 1743 C C . ILE B 1 34 ? 18.75 7.406 -3.178 1 95.25 34 ILE B C 1
ATOM 1745 O O . ILE B 1 34 ? 19.547 7.324 -2.232 1 95.25 34 ILE B O 1
ATOM 1749 N N . PHE B 1 35 ? 17.609 6.801 -3.154 1 96.38 35 PHE B N 1
ATOM 1750 C CA . PHE B 1 35 ? 17.172 6.039 -1.984 1 96.38 35 PHE B CA 1
ATOM 1751 C C . PHE B 1 35 ? 17.344 4.543 -2.223 1 96.38 35 PHE B C 1
ATOM 1753 O O . PHE B 1 35 ? 17.172 3.74 -1.304 1 96.38 35 PHE B O 1
ATOM 1760 N N . GLN B 1 36 ? 17.656 4.152 -3.424 1 93.31 36 GLN B N 1
ATOM 1761 C CA . GLN B 1 36 ? 17.828 2.748 -3.775 1 93.31 36 GLN B CA 1
ATOM 1762 C C . GLN B 1 36 ? 19.234 2.258 -3.42 1 93.31 36 GLN B C 1
ATOM 1764 O O . GLN B 1 36 ? 20.109 3.057 -3.078 1 93.31 36 GLN B O 1
ATOM 1769 N N . GLU B 1 37 ? 19.297 0.922 -3.395 1 90.5 37 GLU B N 1
ATOM 1770 C CA . GLU B 1 37 ? 20.594 0.342 -3.045 1 90.5 37 GLU B CA 1
ATOM 1771 C C . GLU B 1 37 ? 21.719 0.992 -3.84 1 90.5 37 GLU B C 1
ATOM 1773 O O . GLU B 1 37 ? 21.625 1.134 -5.062 1 90.5 37 GLU B O 1
ATOM 1778 N N . GLY B 1 38 ? 22.734 1.362 -3.131 1 91.38 38 GLY B N 1
ATOM 1779 C CA . GLY B 1 38 ? 23.859 2.039 -3.768 1 91.38 38 GLY B CA 1
ATOM 1780 C C . GLY B 1 38 ? 23.703 3.551 -3.779 1 91.38 38 GLY B C 1
ATOM 1781 O O . GLY B 1 38 ? 24.688 4.27 -4.008 1 91.38 38 GLY B O 1
ATOM 1782 N N . GLY B 1 39 ? 22.547 4.082 -3.543 1 93.88 39 GLY B N 1
ATOM 1783 C CA . GLY B 1 39 ? 22.312 5.52 -3.473 1 93.88 39 GLY B CA 1
ATOM 1784 C C . GLY B 1 39 ? 22.797 6.137 -2.176 1 93.88 39 GLY B C 1
ATOM 1785 O O . GLY B 1 39 ? 22.891 5.453 -1.154 1 93.88 39 GLY B O 1
ATOM 1786 N N . PRO B 1 40 ? 23.062 7.395 -2.242 1 96.5 40 PRO B N 1
ATOM 1787 C CA . PRO B 1 40 ? 23.688 8.055 -1.093 1 96.5 40 PRO B CA 1
ATOM 1788 C C . PRO B 1 40 ? 22.781 8.086 0.134 1 96.5 40 PRO B C 1
ATOM 1790 O O . PRO B 1 40 ? 23.266 8.172 1.266 1 96.5 40 PRO B O 1
ATOM 1793 N N . TYR B 1 41 ? 21.469 7.988 -0.059 1 97.81 41 TYR B N 1
ATOM 1794 C CA . TYR B 1 41 ? 20.562 8.125 1.072 1 97.81 41 TYR B CA 1
ATOM 1795 C C . TYR B 1 41 ? 19.891 6.801 1.393 1 97.81 41 TYR B C 1
ATOM 1797 O O . TYR B 1 41 ? 18.984 6.746 2.227 1 97.81 41 TYR B O 1
ATOM 1805 N N . HIS B 1 42 ? 20.328 5.734 0.762 1 97.19 42 HIS B N 1
ATOM 1806 C CA . HIS B 1 42 ? 19.719 4.426 0.967 1 97.19 42 HIS B CA 1
ATOM 1807 C C . HIS B 1 42 ? 19.844 3.984 2.422 1 97.19 42 HIS B C 1
ATOM 1809 O O . HIS B 1 42 ? 18.828 3.76 3.09 1 97.19 42 HIS B O 1
ATOM 1815 N N . ASN B 1 43 ? 21.047 3.979 2.918 1 97.81 43 ASN B N 1
ATOM 1816 C CA . ASN B 1 43 ? 21.281 3.531 4.285 1 97.81 43 ASN B CA 1
ATOM 1817 C C . ASN B 1 43 ? 20.734 4.52 5.305 1 97.81 43 ASN B C 1
ATOM 1819 O O . ASN B 1 43 ? 20.25 4.121 6.371 1 97.81 43 ASN B O 1
ATOM 1823 N N . THR B 1 44 ? 20.812 5.738 4.965 1 98.56 44 THR B N 1
ATOM 1824 C CA . THR B 1 44 ? 20.328 6.77 5.867 1 98.56 44 THR B CA 1
ATOM 1825 C C . THR B 1 44 ? 18.812 6.652 6.059 1 98.56 44 THR B C 1
ATOM 1827 O O . THR B 1 44 ? 18.312 6.723 7.188 1 98.56 44 THR B O 1
ATOM 1830 N N . LEU B 1 45 ? 18.141 6.438 4.973 1 98.69 45 LEU B N 1
ATOM 1831 C CA . LEU B 1 45 ? 16.688 6.285 5.043 1 98.69 45 LEU B CA 1
ATOM 1832 C C . LEU B 1 45 ? 16.312 5.027 5.828 1 98.69 45 LEU B C 1
ATOM 1834 O O . LEU B 1 45 ? 15.438 5.07 6.691 1 98.69 45 LEU B O 1
ATOM 1838 N N . GLU B 1 46 ? 16.953 3.949 5.582 1 98.12 46 GLU B N 1
ATOM 1839 C CA . GLU B 1 46 ? 16.734 2.725 6.348 1 98.12 46 GLU B CA 1
ATOM 1840 C C . GLU B 1 46 ? 16.984 2.949 7.836 1 98.12 46 GLU B C 1
ATOM 1842 O O . GLU B 1 46 ? 16.234 2.449 8.68 1 98.12 46 GLU B O 1
ATOM 1847 N N . GLY B 1 47 ? 18 3.666 8.102 1 98.12 47 GLY B N 1
ATOM 1848 C CA . GLY B 1 47 ? 18.344 3.961 9.484 1 98.12 47 GLY B CA 1
ATOM 1849 C C . GLY B 1 47 ? 17.297 4.773 10.211 1 98.12 47 GLY B C 1
ATOM 1850 O O . GLY B 1 47 ? 16.969 4.484 11.367 1 98.12 47 GLY B O 1
ATOM 1851 N N . ILE B 1 48 ? 16.781 5.723 9.531 1 98.62 48 ILE B N 1
ATOM 1852 C CA . ILE B 1 48 ? 15.75 6.578 10.117 1 98.62 48 ILE B CA 1
ATOM 1853 C C . ILE B 1 48 ? 14.516 5.75 10.438 1 98.62 48 ILE B C 1
ATOM 1855 O O . ILE B 1 48 ? 13.961 5.848 11.539 1 98.62 48 ILE B O 1
ATOM 1859 N N . LEU B 1 49 ? 14.109 4.93 9.547 1 98.38 49 LEU B N 1
ATOM 1860 C CA . LEU B 1 49 ? 12.922 4.105 9.727 1 98.38 49 LEU B CA 1
ATOM 1861 C C . LEU B 1 49 ? 13.148 3.062 10.82 1 98.38 49 LEU B C 1
ATOM 1863 O O . LEU B 1 49 ? 12.266 2.836 11.656 1 98.38 49 LEU B O 1
ATOM 1867 N N . GLY B 1 50 ? 14.312 2.492 10.797 1 97.62 50 GLY B N 1
ATOM 1868 C CA . GLY B 1 50 ? 14.648 1.552 11.852 1 97.62 50 GLY B CA 1
ATOM 1869 C C . GLY B 1 50 ? 14.672 2.184 13.234 1 97.62 50 GLY B C 1
ATOM 1870 O O . GLY B 1 50 ? 14.172 1.601 14.195 1 97.62 50 GLY B O 1
ATOM 1871 N N . ALA B 1 51 ? 15.227 3.342 13.312 1 98.12 51 ALA B N 1
ATOM 1872 C CA . ALA B 1 51 ? 15.273 4.07 14.578 1 98.12 51 ALA B CA 1
ATOM 1873 C C . ALA B 1 51 ? 13.875 4.402 15.07 1 98.12 51 ALA B C 1
ATOM 1875 O O . ALA B 1 51 ? 13.609 4.363 16.281 1 98.12 51 ALA B O 1
ATOM 1876 N N . TYR B 1 52 ? 13.055 4.684 14.18 1 97.75 52 TYR B N 1
ATOM 1877 C CA . TYR B 1 52 ? 11.68 5 14.562 1 97.75 52 TYR B CA 1
ATOM 1878 C C . TYR B 1 52 ? 11 3.787 15.188 1 97.75 52 TYR B C 1
ATOM 1880 O O . TYR B 1 52 ? 10.266 3.918 16.172 1 97.75 52 TYR B O 1
ATOM 1888 N N . VAL B 1 53 ? 11.211 2.66 14.609 1 95.75 53 VAL B N 1
ATOM 1889 C CA . VAL B 1 53 ? 10.594 1.431 15.102 1 95.75 53 VAL B CA 1
ATOM 1890 C C . VAL B 1 53 ? 11.031 1.168 16.531 1 95.75 53 VAL B C 1
ATOM 1892 O O . VAL B 1 53 ? 10.242 0.704 17.359 1 95.75 53 VAL B O 1
ATOM 1895 N N . ILE B 1 54 ? 12.258 1.429 16.828 1 94.31 54 ILE B N 1
ATOM 1896 C CA . ILE B 1 54 ? 12.781 1.278 18.188 1 94.31 54 ILE B CA 1
ATOM 1897 C C . ILE B 1 54 ? 12.18 2.35 19.094 1 94.31 54 ILE B C 1
ATOM 1899 O O . ILE B 1 54 ? 11.812 2.068 20.234 1 94.31 54 ILE B O 1
ATOM 1903 N N . TYR B 1 55 ? 12.062 3.551 18.562 1 95.69 55 TYR B N 1
ATOM 1904 C CA . TYR B 1 55 ? 11.555 4.695 19.312 1 95.69 55 TYR B CA 1
ATOM 1905 C C . TYR B 1 55 ? 10.07 4.523 19.625 1 95.69 55 TYR B C 1
ATOM 1907 O O . TYR B 1 55 ? 9.625 4.863 20.719 1 95.69 55 TYR B O 1
ATOM 1915 N N . ARG B 1 56 ? 9.305 4.055 18.688 1 94.69 56 ARG B N 1
ATOM 1916 C CA . ARG B 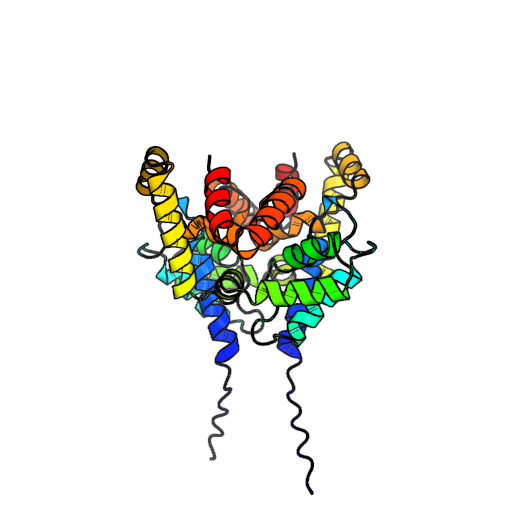1 56 ? 7.875 3.828 18.859 1 94.69 56 ARG B CA 1
ATOM 1917 C C . ARG B 1 56 ? 7.5 2.393 18.5 1 94.69 56 ARG B C 1
ATOM 1919 O O . ARG B 1 56 ? 6.789 2.15 17.531 1 94.69 56 ARG B O 1
ATOM 1926 N N . PRO B 1 57 ? 7.855 1.465 19.328 1 90 57 PRO B N 1
ATOM 1927 C CA . PRO B 1 57 ? 7.559 0.057 19.062 1 90 57 PRO B CA 1
ATOM 1928 C C . PRO B 1 57 ? 6.062 -0.247 19.094 1 90 57 PRO B C 1
ATOM 1930 O O . PRO B 1 57 ? 5.621 -1.264 18.547 1 90 57 PRO B O 1
ATOM 1933 N N . ASP B 1 58 ? 5.324 0.693 19.75 1 87.94 58 ASP B N 1
ATOM 1934 C CA . ASP B 1 58 ? 3.877 0.523 19.797 1 87.94 58 ASP B CA 1
ATOM 1935 C C . ASP B 1 58 ? 3.246 0.743 18.422 1 87.94 58 ASP B C 1
ATOM 1937 O O . ASP B 1 58 ? 2.15 0.247 18.156 1 87.94 58 ASP B O 1
ATOM 1941 N N . ILE B 1 59 ? 3.926 1.515 17.641 1 89.06 59 ILE B N 1
ATOM 1942 C CA . ILE B 1 59 ? 3.436 1.759 16.297 1 89.06 59 ILE B CA 1
ATOM 1943 C C . ILE B 1 59 ? 4.133 0.818 15.312 1 89.06 59 ILE B C 1
ATOM 1945 O O . ILE B 1 59 ? 3.484 0.204 14.461 1 89.06 59 ILE B O 1
ATOM 1949 N N . GLY B 1 60 ? 5.375 0.681 15.43 1 90.81 60 GLY B N 1
ATOM 1950 C CA . GLY B 1 60 ? 6.16 -0.119 14.5 1 90.81 60 GLY B CA 1
ATOM 1951 C C . GLY B 1 60 ? 6.316 0.529 13.133 1 90.81 60 GLY B C 1
ATOM 1952 O O . GLY B 1 60 ? 6.371 1.756 13.031 1 90.81 60 GLY B O 1
ATOM 1953 N N . TYR B 1 61 ? 6.555 -0.354 12.125 1 92.88 61 TYR B N 1
ATOM 1954 C CA . TYR B 1 61 ? 6.652 0.163 10.758 1 92.88 61 TYR B CA 1
ATOM 1955 C C . TYR B 1 61 ? 5.355 -0.065 9.992 1 92.88 61 TYR B C 1
ATOM 1957 O O . TYR B 1 61 ? 4.812 -1.173 9.992 1 92.88 61 TYR B O 1
ATOM 1965 N N . VAL B 1 62 ? 4.934 0.946 9.461 1 90.75 62 VAL B N 1
ATOM 1966 C CA . VAL B 1 62 ? 3.775 0.873 8.578 1 90.75 62 VAL B CA 1
ATOM 1967 C C . VAL B 1 62 ? 4.18 1.278 7.16 1 90.75 62 VAL B C 1
ATOM 1969 O O . VAL B 1 62 ? 4.906 2.258 6.973 1 90.75 62 VAL B O 1
ATOM 1972 N N . GLN B 1 63 ? 3.656 0.461 6.227 1 89.56 63 GLN B N 1
ATOM 1973 C CA . GLN B 1 63 ? 3.986 0.738 4.832 1 89.56 63 GLN B CA 1
ATOM 1974 C C . GLN B 1 63 ? 3.613 2.17 4.453 1 89.56 63 GLN B C 1
ATOM 1976 O O . GLN B 1 63 ? 2.529 2.645 4.793 1 89.56 63 GLN B O 1
ATOM 1981 N N . GLY B 1 64 ? 4.547 2.824 3.789 1 92.62 64 GLY B N 1
ATOM 1982 C CA . GLY B 1 64 ? 4.344 4.207 3.391 1 92.62 64 GLY B CA 1
ATOM 1983 C C . GLY B 1 64 ? 5.176 5.191 4.195 1 92.62 64 GLY B C 1
ATOM 1984 O O . GLY B 1 64 ? 5.426 6.312 3.75 1 92.62 64 GLY B O 1
ATOM 1985 N N . MET B 1 65 ? 5.609 4.84 5.32 1 96.31 65 MET B N 1
ATOM 1986 C CA . MET B 1 65 ? 6.414 5.703 6.18 1 96.31 65 MET B CA 1
ATOM 1987 C C . MET B 1 65 ? 7.695 6.133 5.473 1 96.31 65 MET B C 1
ATOM 1989 O O . MET B 1 65 ? 8.188 7.238 5.699 1 96.31 65 MET B O 1
ATOM 1993 N N . SER B 1 66 ? 8.172 5.301 4.609 1 97.75 66 SER B N 1
ATOM 1994 C CA . SER B 1 66 ? 9.422 5.59 3.912 1 97.75 66 SER B CA 1
ATOM 1995 C C . SER B 1 66 ? 9.305 6.859 3.072 1 97.75 66 SER B C 1
ATOM 1997 O O . SER B 1 66 ? 10.25 7.652 3.004 1 97.75 66 SER B O 1
ATOM 1999 N N . PHE B 1 67 ? 8.156 7.105 2.539 1 97.56 67 PHE B N 1
ATOM 2000 C CA . PHE B 1 67 ? 7.961 8.289 1.705 1 97.56 67 PHE B CA 1
ATOM 2001 C C . PHE B 1 67 ? 8.016 9.555 2.545 1 97.56 67 PHE B C 1
ATOM 2003 O O . PHE B 1 67 ? 8.578 10.57 2.115 1 97.56 67 PHE B O 1
ATOM 2010 N N . LEU B 1 68 ? 7.457 9.484 3.713 1 97.88 68 LEU B N 1
ATOM 2011 C CA . LEU B 1 68 ? 7.465 10.641 4.609 1 97.88 68 LEU B CA 1
ATOM 2012 C C . LEU B 1 68 ? 8.891 10.969 5.051 1 97.88 68 LEU B C 1
ATOM 2014 O O . LEU B 1 68 ? 9.305 12.133 4.992 1 97.88 68 LEU B O 1
ATOM 2018 N N . ALA B 1 69 ? 9.594 9.945 5.41 1 98.62 69 ALA B N 1
ATOM 2019 C CA . ALA B 1 69 ? 10.977 10.141 5.836 1 98.62 69 ALA B CA 1
ATOM 2020 C C . ALA B 1 69 ? 11.844 10.648 4.684 1 98.62 69 ALA B C 1
ATOM 2022 O O . ALA B 1 69 ? 12.688 11.523 4.871 1 98.62 69 ALA B O 1
ATOM 2023 N N . ALA B 1 70 ? 11.602 10.117 3.533 1 98.56 70 ALA B N 1
ATOM 2024 C CA . ALA B 1 70 ? 12.359 10.508 2.352 1 98.56 70 ALA B CA 1
ATOM 2025 C C . ALA B 1 70 ? 12.117 11.977 2.01 1 98.56 70 ALA B C 1
ATOM 2027 O O . ALA B 1 70 ? 13.055 12.703 1.663 1 98.56 70 ALA B O 1
ATOM 2028 N N . MET B 1 71 ? 10.891 12.414 2.143 1 97.88 71 MET B N 1
ATOM 2029 C CA . MET B 1 71 ? 10.539 13.805 1.895 1 97.88 71 MET B CA 1
ATOM 2030 C C . MET B 1 71 ? 11.352 14.742 2.787 1 97.88 71 MET B C 1
ATOM 2032 O O . MET B 1 71 ? 11.828 15.781 2.332 1 97.88 71 MET B O 1
ATOM 2036 N N . LEU B 1 72 ? 11.523 14.352 3.973 1 98 72 LEU B N 1
ATOM 2037 C CA . LEU B 1 72 ? 12.266 15.156 4.93 1 98 72 LEU B CA 1
ATOM 2038 C C . LEU B 1 72 ? 13.766 15.117 4.633 1 98 72 LEU B C 1
ATOM 2040 O O . LEU B 1 72 ? 14.438 16.141 4.668 1 98 72 LEU B O 1
ATOM 2044 N N . LEU B 1 73 ? 14.25 13.969 4.254 1 97.94 73 LEU B N 1
ATOM 2045 C CA . LEU B 1 73 ? 15.672 13.766 3.988 1 97.94 73 LEU B CA 1
ATOM 2046 C C . LEU B 1 73 ? 16.125 14.562 2.766 1 97.94 73 LEU B C 1
ATOM 2048 O O . LEU B 1 73 ? 17.297 14.914 2.645 1 97.94 73 LEU B O 1
ATOM 2052 N N . LEU B 1 74 ? 15.195 14.812 1.923 1 97.12 74 LEU B N 1
ATOM 2053 C CA . LEU B 1 74 ? 15.516 15.594 0.734 1 97.12 74 LEU B CA 1
ATOM 2054 C C . LEU B 1 74 ? 15.805 17.047 1.102 1 97.12 74 LEU B C 1
ATOM 2056 O O . LEU B 1 74 ? 16.406 17.781 0.315 1 97.12 74 LEU B O 1
ATOM 2060 N N . ASN B 1 75 ? 15.438 17.438 2.348 1 95.44 75 ASN B N 1
ATOM 2061 C CA . ASN B 1 75 ? 15.5 18.859 2.689 1 95.44 75 ASN B CA 1
ATOM 2062 C C . ASN B 1 75 ? 16.281 19.094 3.982 1 95.44 75 ASN B C 1
ATOM 2064 O O . ASN B 1 75 ? 16.609 20.234 4.324 1 95.44 75 ASN B O 1
ATOM 2068 N N . LEU B 1 76 ? 16.578 18.047 4.684 1 97.75 76 LEU B N 1
ATOM 2069 C CA . LEU B 1 76 ? 17.219 18.141 5.988 1 97.75 76 LEU B CA 1
ATOM 2070 C C . LEU B 1 76 ? 18.328 17.094 6.129 1 97.75 76 LEU B C 1
ATOM 2072 O O . LEU B 1 76 ? 18.391 16.156 5.34 1 97.75 76 LEU B O 1
ATOM 2076 N N . ASP B 1 77 ? 19.188 17.266 7.074 1 97.94 77 ASP B N 1
ATOM 2077 C CA . ASP B 1 77 ? 20.156 16.234 7.379 1 97.94 77 ASP B CA 1
ATOM 2078 C C . ASP B 1 77 ? 19.516 15.07 8.125 1 97.94 77 ASP B C 1
ATOM 2080 O O . ASP B 1 77 ? 18.328 15.125 8.469 1 97.94 77 ASP B O 1
ATOM 2084 N N . ALA B 1 78 ? 20.234 14.047 8.352 1 97.81 78 ALA B N 1
ATOM 2085 C CA . ALA B 1 78 ? 19.703 12.789 8.867 1 97.81 78 ALA B CA 1
ATOM 2086 C C . ALA B 1 78 ? 19.078 12.977 10.25 1 97.81 78 ALA B C 1
ATOM 2088 O O . ALA B 1 78 ? 17.969 12.531 10.508 1 97.81 78 ALA B O 1
ATOM 2089 N N . VAL B 1 79 ? 19.781 13.656 11.141 1 97.88 79 VAL B N 1
ATOM 2090 C CA . VAL B 1 79 ? 19.328 13.812 12.516 1 97.88 79 VAL B CA 1
ATOM 2091 C C . VAL B 1 79 ? 18.062 14.656 12.555 1 97.88 79 VAL B C 1
ATOM 2093 O O . VAL B 1 79 ? 17.078 14.273 13.188 1 97.88 79 VAL B O 1
ATOM 2096 N N . ASP B 1 80 ? 18.078 15.734 11.828 1 98.56 80 ASP B N 1
ATOM 2097 C CA . ASP B 1 80 ? 16.906 16.609 11.766 1 98.56 80 ASP B CA 1
ATOM 2098 C C . ASP B 1 80 ? 15.734 15.891 11.086 1 98.56 80 ASP B C 1
ATOM 2100 O O . ASP B 1 80 ? 14.578 16.062 11.492 1 98.56 80 ASP B O 1
ATOM 2104 N N . SER B 1 81 ? 16.047 15.148 10.07 1 98.56 81 SER B N 1
ATOM 2105 C CA . SER B 1 81 ? 15 14.383 9.391 1 98.56 81 SER B CA 1
ATOM 2106 C C . SER B 1 81 ? 14.328 13.398 10.352 1 98.56 81 SER B C 1
ATOM 2108 O O . SER B 1 81 ? 13.102 13.273 10.352 1 98.56 81 SER B O 1
ATOM 2110 N N . PHE B 1 82 ? 15.141 12.766 11.195 1 98.69 82 PHE B N 1
ATOM 2111 C CA . PHE B 1 82 ? 14.578 11.812 12.148 1 98.69 82 PHE B CA 1
ATOM 2112 C C . PHE B 1 82 ? 13.703 12.531 13.172 1 98.69 82 PHE B C 1
ATOM 2114 O O . PHE B 1 82 ? 12.586 12.086 13.453 1 98.69 82 PHE B O 1
ATOM 2121 N N . ILE B 1 83 ? 14.141 13.609 13.641 1 98.31 83 ILE B N 1
ATOM 2122 C CA . ILE B 1 83 ? 13.398 14.359 14.648 1 98.31 83 ILE B CA 1
ATOM 2123 C C . ILE B 1 83 ? 12.086 14.859 14.047 1 98.31 83 ILE B C 1
ATOM 2125 O O . ILE B 1 83 ? 11.023 14.711 14.656 1 98.31 83 ILE B O 1
ATOM 2129 N N . CYS B 1 84 ? 12.188 15.422 12.836 1 97.94 84 CYS B N 1
ATOM 2130 C CA . CYS B 1 84 ? 11 15.938 12.172 1 97.94 84 CYS B CA 1
ATOM 2131 C C . CYS B 1 84 ? 10.039 14.805 11.82 1 97.94 84 CYS B C 1
ATOM 2133 O O . CYS B 1 84 ? 8.82 14.961 11.914 1 97.94 84 CYS B O 1
ATOM 2135 N N . PHE B 1 85 ? 10.617 13.695 11.461 1 98.38 85 PHE B N 1
ATOM 2136 C CA . PHE B 1 85 ? 9.828 12.508 11.141 1 98.38 85 PHE B CA 1
ATOM 2137 C C . PHE B 1 85 ? 9.031 12.039 12.352 1 98.38 85 PHE B C 1
ATOM 2139 O O . PHE B 1 85 ? 7.828 11.797 12.25 1 98.38 85 PHE B O 1
ATOM 2146 N N . CYS B 1 86 ? 9.664 11.953 13.422 1 97.44 86 CYS B N 1
ATOM 2147 C CA . CYS B 1 86 ? 8.992 11.547 14.656 1 97.44 86 CYS B CA 1
ATOM 2148 C C . CYS B 1 86 ? 7.906 12.539 15.031 1 97.44 86 CYS B C 1
ATOM 2150 O O . CYS B 1 86 ? 6.805 12.148 15.414 1 97.44 86 CYS B O 1
ATOM 2152 N N . ASN B 1 87 ? 8.242 13.758 14.93 1 96.81 87 ASN B N 1
ATOM 2153 C CA . ASN B 1 87 ? 7.266 14.789 15.258 1 96.81 87 ASN B CA 1
ATOM 2154 C C . ASN B 1 87 ? 6.066 14.75 14.32 1 96.81 87 ASN B C 1
ATOM 2156 O O . ASN B 1 87 ? 4.926 14.914 14.75 1 96.81 87 ASN B O 1
ATOM 2160 N N . LEU B 1 88 ? 6.367 14.578 13.078 1 96.44 88 LEU B N 1
ATOM 2161 C CA . LEU B 1 88 ? 5.312 14.5 12.078 1 96.44 88 LEU B CA 1
ATOM 2162 C C . LEU B 1 88 ? 4.367 13.344 12.367 1 96.44 88 LEU B C 1
ATOM 2164 O O . LEU B 1 88 ? 3.146 13.508 12.344 1 96.44 88 LEU B O 1
ATOM 2168 N N . LEU B 1 89 ? 4.938 12.18 12.703 1 96.5 89 LEU B N 1
ATOM 2169 C CA . LEU B 1 89 ? 4.129 10.984 12.93 1 96.5 89 LEU B CA 1
ATOM 2170 C C . LEU B 1 89 ? 3.383 11.078 14.258 1 96.5 89 LEU B C 1
ATOM 2172 O O . LEU B 1 89 ? 2.438 10.328 14.5 1 96.5 89 LEU B O 1
ATOM 2176 N N . ASN B 1 90 ? 3.801 12.031 15.039 1 94.75 90 ASN B N 1
ATOM 2177 C CA . ASN B 1 90 ? 3.123 12.227 16.312 1 94.75 90 ASN B CA 1
ATOM 2178 C C . ASN B 1 90 ? 1.967 13.219 16.203 1 94.75 90 ASN B C 1
ATOM 2180 O O . ASN B 1 90 ? 1.204 13.406 17.141 1 94.75 90 ASN B O 1
ATOM 2184 N N . ARG B 1 91 ? 1.858 13.766 15.078 1 94.12 91 ARG B N 1
ATOM 2185 C CA . ARG B 1 91 ? 0.703 14.633 14.859 1 94.12 91 ARG B CA 1
ATOM 2186 C C . ARG B 1 91 ? -0.587 13.82 14.812 1 94.12 91 ARG B C 1
ATOM 2188 O O . ARG B 1 91 ? -0.568 12.641 14.461 1 94.12 91 ARG B O 1
ATOM 2195 N N . GLN B 1 92 ? -1.647 14.492 15.078 1 92.62 92 GLN B N 1
ATOM 2196 C CA . GLN B 1 92 ? -2.93 13.82 15.266 1 92.62 92 GLN B CA 1
ATOM 2197 C C . GLN B 1 92 ? -3.35 13.062 14.016 1 92.62 92 GLN B C 1
ATOM 2199 O O . GLN B 1 92 ? -3.754 11.906 14.086 1 92.62 92 GLN B O 1
ATOM 2204 N N . CYS B 1 93 ? -3.252 13.633 12.938 1 92.69 93 CYS B N 1
ATOM 2205 C CA . CYS B 1 93 ? -3.697 13.016 11.688 1 92.69 93 CYS B CA 1
ATOM 2206 C C . CYS B 1 93 ? -2.9 11.75 11.391 1 92.69 93 CYS B C 1
ATOM 2208 O O . CYS B 1 93 ? -3.477 10.68 11.211 1 92.69 93 CYS B O 1
ATOM 2210 N N . GLN B 1 94 ? -1.593 11.867 11.398 1 93.69 94 GLN B N 1
ATOM 2211 C CA . GLN B 1 94 ? -0.75 10.727 11.062 1 93.69 94 GLN B CA 1
ATOM 2212 C C . GLN B 1 94 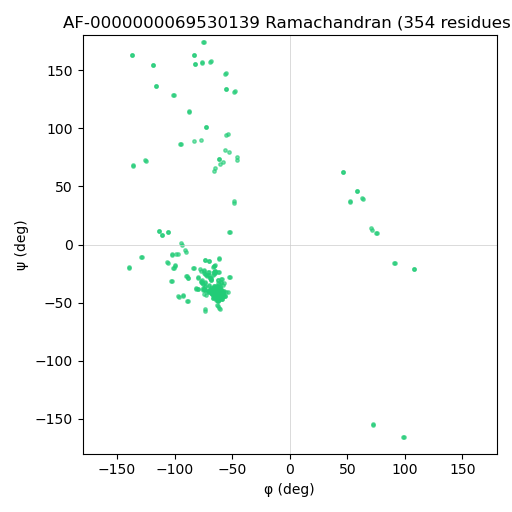? -0.885 9.617 12.094 1 93.69 94 GLN B C 1
ATOM 2214 O O . GLN B 1 94 ? -0.94 8.438 11.742 1 93.69 94 GLN B O 1
ATOM 2219 N N . LEU B 1 95 ? -1.008 9.992 13.328 1 92.38 95 LEU B N 1
ATOM 2220 C CA . LEU B 1 95 ? -1.209 8.984 14.367 1 92.38 95 LEU B CA 1
ATOM 2221 C C . LEU B 1 95 ? -2.52 8.242 14.148 1 92.38 95 LEU B C 1
ATOM 2223 O O . LEU B 1 95 ? -2.57 7.016 14.289 1 92.38 95 LEU B O 1
ATOM 2227 N N . ALA B 1 96 ? -3.516 8.977 13.867 1 92.69 96 ALA B N 1
ATOM 2228 C CA . ALA B 1 96 ? -4.832 8.375 13.672 1 92.69 96 ALA B CA 1
ATOM 2229 C C . ALA B 1 96 ? -4.801 7.352 12.539 1 92.69 96 ALA B C 1
ATOM 2231 O O . ALA B 1 96 ? -5.402 6.277 12.641 1 92.69 96 ALA B O 1
ATOM 2232 N N . PHE B 1 97 ? -4.121 7.668 11.5 1 91.12 97 PHE B N 1
ATOM 2233 C CA . PHE B 1 97 ? -4.125 6.809 10.32 1 91.12 97 PHE B CA 1
ATOM 2234 C C . PHE B 1 97 ? -3.152 5.648 10.492 1 91.12 97 PHE B C 1
ATOM 2236 O O . PHE B 1 97 ? -3.451 4.52 10.109 1 91.12 97 PHE B O 1
ATOM 2243 N N . PHE B 1 98 ? -1.996 5.875 11.109 1 89.88 98 PHE B N 1
ATOM 2244 C CA . PHE B 1 98 ? -1.023 4.797 11.25 1 89.88 98 PHE B CA 1
ATOM 2245 C C . PHE B 1 98 ? -1.43 3.842 12.359 1 89.88 98 PHE B C 1
ATOM 2247 O O . PHE B 1 98 ? -1.095 2.654 12.328 1 89.88 98 PHE B O 1
ATOM 2254 N N . ARG B 1 99 ? -2.23 4.363 13.234 1 88.69 99 ARG B N 1
ATOM 2255 C CA . ARG B 1 99 ? -2.77 3.498 14.281 1 88.69 99 ARG B CA 1
ATOM 2256 C C . ARG B 1 99 ? -4.168 3.006 13.922 1 88.69 99 ARG B C 1
ATOM 2258 O O . ARG B 1 99 ? -4.77 2.232 14.664 1 88.69 99 ARG B O 1
ATOM 2265 N N . ILE B 1 100 ? -4.695 3.535 12.891 1 89.25 100 ILE B N 1
ATOM 2266 C CA . ILE B 1 100 ? -6.023 3.188 12.391 1 89.25 100 ILE B CA 1
ATOM 2267 C C . ILE B 1 100 ? -7.066 3.449 13.477 1 89.25 100 ILE B C 1
ATOM 2269 O O . ILE B 1 100 ? -7.902 2.588 13.758 1 89.25 100 ILE B O 1
ATOM 2273 N N . GLU B 1 101 ? -6.914 4.59 14.047 1 91.62 101 GLU B N 1
ATOM 2274 C CA . GLU B 1 101 ? -7.926 5.02 15.008 1 91.62 101 GLU B CA 1
ATOM 2275 C C . GLU B 1 101 ? -9.227 5.41 14.305 1 91.62 101 GLU B C 1
ATOM 2277 O O . GLU B 1 101 ? -9.391 6.559 13.898 1 91.62 101 GLU B O 1
ATOM 2282 N N . GLN B 1 102 ? -10.18 4.555 14.312 1 88.75 102 GLN B N 1
ATOM 2283 C CA . GLN B 1 102 ? -11.375 4.645 13.484 1 88.75 102 GLN B CA 1
ATOM 2284 C C . GLN B 1 102 ? -12.148 5.926 13.766 1 88.75 102 GLN B C 1
ATOM 2286 O O . GLN B 1 102 ? -12.586 6.613 12.844 1 88.75 102 GLN B O 1
ATOM 2291 N N . LYS B 1 103 ? -12.281 6.188 15.023 1 92.56 103 LYS B N 1
ATOM 2292 C CA . LYS B 1 103 ? -13.062 7.363 15.406 1 92.56 103 LYS B CA 1
ATOM 2293 C C . LYS B 1 103 ? -12.469 8.633 14.805 1 92.56 103 LYS B C 1
ATOM 2295 O O . LYS B 1 103 ? -13.188 9.438 14.211 1 92.56 103 LYS B O 1
ATOM 2300 N N . MET B 1 104 ? -11.195 8.773 14.93 1 92.56 104 MET B N 1
ATOM 2301 C CA . MET B 1 104 ? -10.531 9.969 14.422 1 92.56 104 MET B CA 1
ATOM 2302 C C . MET B 1 104 ? -10.516 9.977 12.898 1 92.56 104 MET B C 1
ATOM 2304 O O . MET B 1 104 ? -10.727 11.016 12.273 1 92.56 104 MET B O 1
ATOM 2308 N N . MET B 1 105 ? -10.281 8.859 12.289 1 93.19 105 MET B N 1
ATOM 2309 C CA . MET B 1 105 ? -10.289 8.758 10.828 1 93.19 105 MET B CA 1
ATOM 2310 C C . MET B 1 105 ? -11.648 9.172 10.266 1 93.19 105 MET B C 1
ATOM 2312 O O . MET B 1 105 ? -11.727 9.906 9.281 1 93.19 105 MET B O 1
ATOM 2316 N N . THR B 1 106 ? -12.664 8.742 10.945 1 93 106 THR B N 1
ATOM 2317 C CA . THR B 1 106 ? -14.023 9.078 10.523 1 93 106 THR B CA 1
ATOM 2318 C C . THR B 1 106 ? -14.258 10.586 10.617 1 93 106 THR B C 1
ATOM 2320 O O . THR B 1 106 ? -14.938 11.164 9.773 1 93 106 THR B O 1
ATOM 2323 N N . MET B 1 107 ? -13.672 11.133 11.609 1 94.12 107 MET B N 1
ATOM 2324 C CA . MET B 1 107 ? -13.789 12.586 11.742 1 94.12 107 MET B CA 1
ATOM 2325 C C . MET B 1 107 ? -13.133 13.297 10.562 1 94.12 107 MET B C 1
ATOM 2327 O O . MET B 1 107 ? -13.695 14.25 10.023 1 94.12 107 MET B O 1
ATOM 2331 N N . TYR B 1 108 ? -12.023 12.859 10.172 1 93.44 108 TYR B N 1
ATOM 2332 C CA . TYR B 1 108 ? -11.344 13.445 9.023 1 93.44 108 TYR B CA 1
ATOM 2333 C C . TYR B 1 108 ? -12.164 13.258 7.75 1 93.44 108 TYR B C 1
ATOM 2335 O O . TYR B 1 108 ? -12.25 14.164 6.922 1 93.44 108 TYR B O 1
ATOM 2343 N N . TYR B 1 109 ? -12.773 12.117 7.629 1 94.44 109 TYR B N 1
ATOM 2344 C CA . TYR B 1 109 ? -13.625 11.859 6.477 1 94.44 109 TYR B CA 1
ATOM 2345 C C . TYR B 1 109 ? -14.828 12.789 6.465 1 94.44 109 TYR B C 1
ATOM 2347 O O . TYR B 1 109 ? -15.203 13.32 5.418 1 94.44 109 TYR B O 1
ATOM 2355 N N . SER B 1 110 ? -15.375 13.016 7.617 1 95.12 110 SER B N 1
ATOM 2356 C CA . SER B 1 110 ? -16.547 13.867 7.738 1 95.12 110 SER B CA 1
ATOM 2357 C C . SER B 1 110 ? -16.219 15.312 7.387 1 95.12 110 SER B C 1
ATOM 2359 O O . SER B 1 110 ? -16.984 15.984 6.691 1 95.12 110 SER B O 1
ATOM 2361 N N . VAL B 1 111 ? -15.117 15.719 7.895 1 94.75 111 VAL B N 1
ATOM 2362 C CA . VAL B 1 111 ? -14.688 17.078 7.605 1 94.75 111 VAL B CA 1
ATOM 2363 C C . VAL B 1 111 ? -14.484 17.25 6.102 1 94.75 111 VAL B C 1
ATOM 2365 O O . VAL B 1 111 ? -14.914 18.25 5.52 1 94.75 111 VAL B O 1
ATOM 2368 N N . TYR B 1 112 ? -13.852 16.328 5.492 1 95.81 112 TYR B N 1
ATOM 2369 C CA . TYR B 1 112 ? -13.633 16.359 4.051 1 95.81 112 TYR B CA 1
ATOM 2370 C C . TYR B 1 112 ? -14.953 16.344 3.295 1 95.81 112 TYR B C 1
ATOM 2372 O O . TYR B 1 112 ? -15.133 17.078 2.316 1 95.81 112 TYR B O 1
ATOM 2380 N N . GLU B 1 113 ? -15.828 15.523 3.736 1 95.69 113 GLU B N 1
ATOM 2381 C CA . GLU B 1 113 ? -17.109 15.398 3.066 1 95.69 113 GLU B CA 1
ATOM 2382 C C . GLU B 1 113 ? -17.875 16.719 3.078 1 95.69 113 GLU B C 1
ATOM 2384 O O . GLU B 1 113 ? -18.469 17.109 2.07 1 95.69 113 GLU B O 1
ATOM 2389 N N . GLU B 1 114 ? -17.875 17.344 4.172 1 95.81 114 GLU B N 1
ATOM 2390 C CA . GLU B 1 114 ? -18.531 18.641 4.281 1 95.81 114 GLU B CA 1
ATOM 2391 C C . GLU B 1 114 ? -17.891 19.672 3.357 1 95.81 114 GLU B C 1
ATOM 2393 O O . GLU B 1 114 ? -18.594 20.422 2.686 1 95.81 114 GLU B O 1
ATOM 2398 N N . TYR B 1 115 ? -16.656 19.688 3.381 1 95.69 115 TYR B N 1
ATOM 2399 C CA . TYR B 1 115 ? -15.922 20.594 2.512 1 95.69 115 TYR B CA 1
ATOM 2400 C C . TYR B 1 115 ? -16.203 20.297 1.044 1 95.69 115 TYR B C 1
ATOM 2402 O O . TYR B 1 115 ? -16.406 21.219 0.246 1 95.69 115 TYR B O 1
ATOM 2410 N N . PHE B 1 116 ? -16.234 19.047 0.686 1 95.88 116 PHE B N 1
ATOM 2411 C CA . PHE B 1 116 ? -16.516 18.562 -0.663 1 95.88 116 PHE B CA 1
ATOM 2412 C C . PHE B 1 116 ? -17.906 18.984 -1.11 1 95.88 116 PHE B C 1
ATOM 2414 O O . PHE B 1 116 ? -18.078 19.547 -2.193 1 95.88 116 PHE B O 1
ATOM 2421 N N . LYS B 1 117 ? -18.859 18.844 -0.232 1 96.5 117 LYS B N 1
ATOM 2422 C CA . LYS B 1 117 ? -20.25 19.188 -0.505 1 96.5 117 LYS B CA 1
ATOM 2423 C C . LYS B 1 117 ? -20.391 20.688 -0.727 1 96.5 117 LYS B C 1
ATOM 2425 O O . LYS B 1 117 ? -21.094 21.125 -1.647 1 96.5 117 LYS B O 1
ATOM 2430 N N . GLU B 1 118 ? -19.719 21.438 -0.006 1 96.62 118 GLU B N 1
ATOM 2431 C CA . GLU B 1 118 ? -19.828 22.891 -0.048 1 96.62 118 GLU B CA 1
ATOM 2432 C C . GLU B 1 118 ? -19.172 23.453 -1.306 1 96.62 118 GLU B C 1
ATOM 2434 O O . GLU B 1 118 ? -19.672 24.422 -1.89 1 96.62 118 GLU B O 1
ATOM 2439 N N . ASN B 1 119 ? -18.156 22.844 -1.793 1 95.81 119 ASN B N 1
ATOM 2440 C CA . ASN B 1 119 ? -17.344 23.484 -2.834 1 95.81 119 ASN B CA 1
ATOM 2441 C C . ASN B 1 119 ? -17.656 22.891 -4.211 1 95.81 119 ASN B C 1
ATOM 2443 O O . ASN B 1 119 ? -17.531 23.594 -5.223 1 95.81 119 ASN B O 1
ATOM 2447 N N . LEU B 1 120 ? -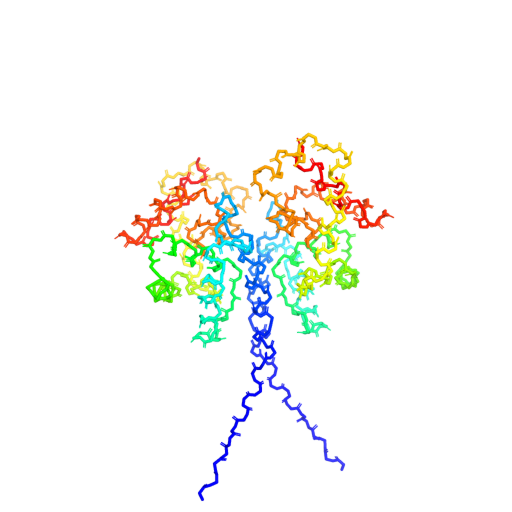18.016 21.594 -4.227 1 95.19 120 LEU B N 1
ATOM 2448 C CA . LEU B 1 120 ? -18.344 20.953 -5.492 1 95.19 120 LEU B CA 1
ATOM 2449 C C . LEU B 1 120 ? -19.594 20.094 -5.359 1 95.19 120 LEU B C 1
ATOM 2451 O O . LEU B 1 120 ? -19.562 18.875 -5.539 1 95.19 120 LEU B O 1
ATOM 2455 N N . PRO B 1 121 ? -20.703 20.734 -5.168 1 95.12 121 PRO B N 1
ATOM 2456 C CA . PRO B 1 121 ? -21.953 20.016 -4.867 1 95.12 121 PRO B CA 1
ATOM 2457 C C . PRO B 1 121 ? -22.375 19.062 -5.992 1 95.12 121 PRO B C 1
ATOM 2459 O O . PRO B 1 121 ? -22.859 17.969 -5.727 1 95.12 121 PRO B O 1
ATOM 2462 N N . LYS B 1 122 ? -22.188 19.516 -7.195 1 96.12 122 LYS B N 1
ATOM 2463 C CA . LYS B 1 122 ? -22.594 18.672 -8.312 1 96.12 122 LYS B CA 1
ATOM 2464 C C . LYS B 1 122 ? -21.781 17.375 -8.336 1 96.12 122 LYS B C 1
ATOM 2466 O O . LYS B 1 122 ? -22.359 16.281 -8.492 1 96.12 122 LYS B O 1
ATOM 2471 N N . LEU B 1 123 ? -20.531 17.547 -8.203 1 94.25 123 LEU B N 1
ATOM 2472 C CA . LEU B 1 123 ? -19.672 16.375 -8.195 1 94.25 123 LEU B CA 1
ATOM 2473 C C . LEU B 1 123 ? -19.938 15.516 -6.961 1 94.25 123 LEU B C 1
ATOM 2475 O O . LEU B 1 123 ? -19.906 14.281 -7.035 1 94.25 123 LEU B O 1
ATOM 2479 N N . PHE B 1 124 ? -20.156 16.141 -5.922 1 94.75 124 PHE B N 1
ATOM 2480 C CA . PHE B 1 124 ? -20.484 15.43 -4.688 1 94.75 124 PHE B CA 1
ATOM 2481 C C . PHE B 1 124 ? -21.688 14.523 -4.879 1 94.75 124 PHE B C 1
ATOM 2483 O O . PHE B 1 124 ? -21.703 13.375 -4.426 1 94.75 124 PHE B O 1
ATOM 2490 N N . ASN B 1 125 ? -22.703 15.023 -5.523 1 95.44 125 ASN B N 1
ATOM 2491 C CA . ASN B 1 125 ? -23.922 14.25 -5.777 1 95.44 125 ASN B CA 1
ATOM 2492 C C . ASN B 1 125 ? -23.625 13.031 -6.645 1 95.44 125 ASN B C 1
ATOM 2494 O O . ASN B 1 125 ? -24.234 11.969 -6.449 1 95.44 125 ASN B O 1
ATOM 2498 N N . VAL B 1 126 ? -22.766 13.25 -7.555 1 93 126 VAL B N 1
ATOM 2499 C CA . VAL B 1 126 ? -22.375 12.141 -8.414 1 93 126 VAL B CA 1
ATOM 2500 C C . VAL B 1 126 ? -21.688 11.055 -7.582 1 93 126 VAL B C 1
ATOM 2502 O O . VAL B 1 126 ? -22 9.867 -7.73 1 93 126 VAL B O 1
ATOM 2505 N N . PHE B 1 127 ? -20.828 11.445 -6.691 1 91.81 127 PHE B N 1
ATOM 2506 C CA . PHE B 1 127 ? -20.125 10.508 -5.82 1 91.81 127 PHE B CA 1
ATOM 2507 C C . PHE B 1 127 ? -21.109 9.781 -4.914 1 91.81 127 PHE B C 1
ATOM 2509 O O . PHE B 1 127 ? -21 8.57 -4.715 1 91.81 127 PHE B O 1
ATOM 2516 N N . ALA B 1 128 ? -22.016 10.523 -4.402 1 91.5 128 ALA B N 1
ATOM 2517 C CA . ALA B 1 128 ? -23.016 9.969 -3.494 1 91.5 128 ALA B CA 1
ATOM 2518 C C . ALA B 1 128 ? -23.875 8.93 -4.203 1 91.5 128 ALA B C 1
ATOM 2520 O O . ALA B 1 128 ? -24.188 7.879 -3.641 1 91.5 128 ALA B O 1
ATOM 2521 N N . LYS B 1 129 ? -24.203 9.195 -5.449 1 92.06 129 LYS B N 1
ATOM 2522 C CA . LYS B 1 129 ? -25.031 8.289 -6.234 1 92.06 129 LYS B CA 1
ATOM 2523 C C . LYS B 1 129 ? -24.297 6.988 -6.535 1 92.06 129 LYS B C 1
ATOM 2525 O O . LYS B 1 129 ? -24.922 5.926 -6.625 1 92.06 129 LYS B O 1
ATOM 2530 N N . GLN B 1 130 ? -23.047 7.164 -6.625 1 86.88 130 GLN B N 1
ATOM 2531 C CA . GLN B 1 130 ? -22.234 5.988 -6.926 1 86.88 130 GLN B CA 1
ATOM 2532 C C . GLN B 1 130 ? -21.719 5.332 -5.645 1 86.88 130 GLN B C 1
ATOM 2534 O O . GLN B 1 130 ? -20.906 4.406 -5.699 1 86.88 130 GLN B O 1
ATOM 2539 N N . ASN B 1 131 ? -22.031 5.848 -4.535 1 86.44 131 ASN B N 1
ATOM 2540 C CA . ASN B 1 131 ? -21.641 5.336 -3.229 1 86.44 131 ASN B CA 1
ATOM 2541 C C . ASN B 1 131 ? -20.125 5.387 -3.043 1 86.44 131 ASN B C 1
ATOM 2543 O O . ASN B 1 131 ? -19.516 4.422 -2.57 1 86.44 131 ASN B O 1
ATOM 2547 N N . LEU B 1 132 ? -19.562 6.469 -3.531 1 87.69 132 LEU B N 1
ATOM 2548 C CA . LEU B 1 132 ? -18.141 6.695 -3.371 1 87.69 132 LEU B CA 1
ATOM 2549 C C . LEU B 1 132 ? -17.859 7.551 -2.141 1 87.69 132 LEU B C 1
ATOM 2551 O O . LEU B 1 132 ? -17.719 8.773 -2.248 1 87.69 132 LEU B O 1
ATOM 2555 N N . SER B 1 133 ? -17.734 6.883 -0.937 1 91.06 133 SER B N 1
ATOM 2556 C CA . SER B 1 133 ? -17.453 7.586 0.31 1 91.06 133 SER B CA 1
ATOM 2557 C C . SER B 1 133 ? -15.961 7.871 0.464 1 91.06 133 SER B C 1
ATOM 2559 O O . SER B 1 133 ? -15.125 7.141 -0.074 1 91.06 133 SER B O 1
ATOM 2561 N N . PRO B 1 134 ? -15.625 8.844 1.204 1 91.88 134 PRO B N 1
ATOM 2562 C CA . PRO B 1 134 ? -14.234 9.289 1.325 1 91.88 134 PRO B CA 1
ATOM 2563 C C . PRO B 1 134 ? -13.312 8.195 1.863 1 91.88 134 PRO B C 1
ATOM 2565 O O . PRO B 1 134 ? -12.125 8.164 1.537 1 91.88 134 PRO B O 1
ATOM 2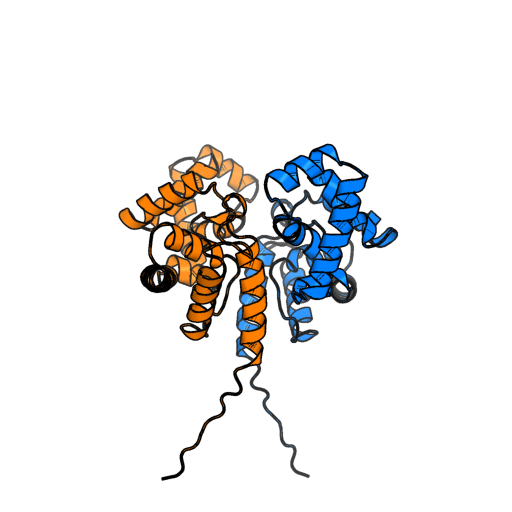568 N N . ASP B 1 135 ? -13.734 7.355 2.689 1 88.94 135 ASP B N 1
ATOM 2569 C CA . ASP B 1 135 ? -12.922 6.297 3.283 1 88.94 135 ASP B CA 1
ATOM 2570 C C . ASP B 1 135 ? -12.391 5.348 2.211 1 88.94 135 ASP B C 1
ATOM 2572 O O . ASP B 1 135 ? -11.445 4.598 2.457 1 88.94 135 ASP B O 1
ATOM 2576 N N . LEU B 1 136 ? -12.906 5.461 1.04 1 85.25 136 LEU B N 1
ATOM 2577 C CA . LEU B 1 136 ? -12.523 4.566 -0.047 1 85.25 136 LEU B CA 1
ATOM 2578 C C . LEU B 1 136 ? -11.25 5.059 -0.733 1 85.25 136 LEU B C 1
ATOM 2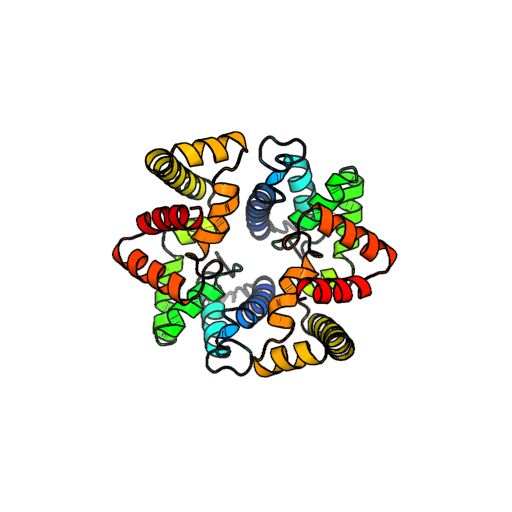580 O O . LEU B 1 136 ? -10.531 4.277 -1.358 1 85.25 136 LEU B O 1
ATOM 2584 N N . TYR B 1 137 ? -10.969 6.352 -0.551 1 88.88 137 TYR B N 1
ATOM 2585 C CA . TYR B 1 137 ? -9.875 6.867 -1.37 1 88.88 137 TYR B CA 1
ATOM 2586 C C . TYR B 1 137 ? -8.992 7.816 -0.567 1 88.88 137 TYR B C 1
ATOM 2588 O O . TYR B 1 137 ? -7.828 8.031 -0.912 1 88.88 137 TYR B O 1
ATOM 2596 N N . LEU B 1 138 ? -9.469 8.336 0.484 1 91.94 138 LEU B N 1
ATOM 2597 C CA . LEU B 1 138 ? -8.758 9.414 1.173 1 91.94 138 LEU B CA 1
ATOM 2598 C C . LEU B 1 138 ? -7.59 8.859 1.982 1 91.94 138 LEU B C 1
ATOM 2600 O O . LEU B 1 138 ? -6.566 9.531 2.141 1 91.94 138 LEU B O 1
ATOM 2604 N N . VAL B 1 139 ? -7.707 7.68 2.467 1 88.75 139 VAL B N 1
ATOM 2605 C CA . VAL B 1 139 ? -6.676 7.094 3.316 1 88.75 139 VAL B CA 1
ATOM 2606 C C . VAL B 1 139 ? -5.344 7.059 2.564 1 88.75 139 VAL B C 1
ATOM 2608 O O . VAL B 1 139 ? -4.312 7.465 3.1 1 88.75 139 VAL B O 1
ATOM 2611 N N . ASP B 1 140 ? -5.363 6.664 1.343 1 86.5 140 ASP B N 1
ATOM 2612 C CA . ASP B 1 140 ? -4.152 6.547 0.535 1 86.5 140 ASP B CA 1
ATOM 2613 C C . ASP B 1 140 ? -3.471 7.902 0.366 1 86.5 140 ASP B C 1
ATOM 2615 O O . ASP B 1 140 ? -2.254 7.973 0.179 1 86.5 140 ASP B O 1
ATOM 2619 N N . TRP B 1 141 ? -4.258 8.883 0.506 1 92.5 141 TRP B N 1
ATOM 2620 C CA . TRP B 1 141 ? -3.742 10.234 0.294 1 92.5 141 TRP B CA 1
ATOM 2621 C C . TRP B 1 141 ? -3.264 10.844 1.605 1 92.5 141 TRP B C 1
ATOM 2623 O O . TRP B 1 141 ? -2.15 11.367 1.684 1 92.5 141 TRP B O 1
ATOM 2633 N N . LEU B 1 142 ? -3.998 10.695 2.631 1 91.44 142 LEU B N 1
ATOM 2634 C CA . LEU B 1 142 ? -3.801 11.453 3.861 1 91.44 142 LEU B CA 1
ATOM 2635 C C . LEU B 1 142 ? -2.662 10.859 4.688 1 91.44 142 LEU B C 1
ATOM 2637 O O . LEU B 1 142 ? -1.845 11.594 5.242 1 91.44 142 LEU B O 1
ATOM 2641 N N . TYR B 1 143 ? -2.576 9.578 4.703 1 89.06 143 TYR B N 1
ATOM 2642 C CA . TYR B 1 143 ? -1.634 9.039 5.676 1 89.06 143 TYR B CA 1
ATOM 2643 C C . TYR B 1 143 ? -0.196 9.242 5.215 1 89.06 143 TYR B C 1
ATOM 2645 O O . TYR B 1 143 ? 0.717 9.352 6.039 1 89.06 143 TYR B O 1
ATOM 2653 N N . THR B 1 144 ? 0.009 9.414 3.928 1 94 144 THR B N 1
ATOM 2654 C CA . THR B 1 144 ? 1.356 9.711 3.453 1 94 144 THR B CA 1
ATOM 2655 C C . THR B 1 144 ? 1.48 11.172 3.049 1 94 144 THR B C 1
ATOM 2657 O O . THR B 1 144 ? 2.447 11.562 2.389 1 94 144 THR B O 1
ATOM 2660 N N . LEU B 1 145 ? 0.501 11.938 3.371 1 96.06 145 LEU B N 1
ATOM 2661 C CA . LEU B 1 145 ? 0.47 13.352 3.02 1 96.06 145 LEU B CA 1
ATOM 2662 C C . LEU B 1 145 ? 0.712 13.547 1.526 1 96.06 145 LEU B C 1
ATOM 2664 O O . LEU B 1 145 ? 1.489 14.414 1.127 1 96.06 145 LEU B O 1
ATOM 2668 N N . TYR B 1 146 ? 0.213 12.68 0.719 1 95.94 146 TYR B N 1
ATOM 2669 C CA . TYR B 1 146 ? 0.173 12.734 -0.738 1 95.94 146 TYR B CA 1
ATOM 2670 C C . TYR B 1 146 ? 1.541 12.43 -1.334 1 95.94 146 TYR B C 1
ATOM 2672 O O . TYR B 1 146 ? 1.729 12.516 -2.549 1 95.94 146 TYR B O 1
ATOM 2680 N N . SER B 1 147 ? 2.482 11.969 -0.529 1 95.31 147 SER B N 1
ATOM 2681 C CA . SER B 1 147 ? 3.84 11.75 -1.016 1 95.31 147 SER B CA 1
ATOM 2682 C C . SER B 1 147 ? 3.906 10.531 -1.937 1 95.31 147 SER B C 1
ATOM 2684 O O . SER B 1 147 ? 4.797 10.438 -2.783 1 95.31 147 SER B O 1
ATOM 2686 N N . LYS B 1 148 ? 2.988 9.648 -1.722 1 91.06 148 LYS B N 1
ATOM 2687 C CA . LYS B 1 148 ? 2.959 8.445 -2.551 1 91.06 148 LYS B CA 1
ATOM 2688 C C . LYS B 1 148 ? 2.086 8.648 -3.785 1 91.06 148 LYS B C 1
ATOM 2690 O O . LYS B 1 148 ? 2.363 8.094 -4.848 1 91.06 148 LYS B O 1
ATOM 2695 N N . SER B 1 149 ? 1.147 9.492 -3.707 1 89.69 149 SER B N 1
ATOM 2696 C CA . SER B 1 149 ? 0.081 9.555 -4.703 1 89.69 149 SER B CA 1
ATOM 2697 C C . SER B 1 149 ? 0.33 10.672 -5.711 1 89.69 149 SER B C 1
ATOM 2699 O O . SER B 1 149 ? -0.268 10.688 -6.789 1 89.69 149 SER B O 1
ATOM 2701 N N . LEU B 1 150 ? 1.201 11.633 -5.371 1 92.44 150 LEU B N 1
ATOM 2702 C CA . LEU B 1 150 ? 1.47 12.766 -6.25 1 92.44 150 LEU B CA 1
ATOM 2703 C C . LEU B 1 150 ? 2.936 12.789 -6.672 1 92.44 150 LEU B C 1
ATOM 2705 O O . LEU B 1 150 ? 3.799 12.273 -5.961 1 92.44 150 LEU B O 1
ATOM 2709 N N . PRO B 1 151 ? 3.141 13.43 -7.879 1 91.88 151 PRO B N 1
ATOM 2710 C CA . PRO B 1 151 ? 4.543 13.688 -8.219 1 91.88 151 PRO B CA 1
ATOM 2711 C C . PRO B 1 151 ? 5.273 14.477 -7.141 1 91.88 151 PRO B C 1
ATOM 2713 O O . PRO B 1 151 ? 4.68 15.352 -6.5 1 91.88 151 PRO B O 1
ATOM 2716 N N . LEU B 1 152 ? 6.527 14.195 -7.008 1 93.69 152 LEU B N 1
ATOM 2717 C CA . LEU B 1 152 ? 7.34 14.727 -5.922 1 93.69 152 LEU B CA 1
ATOM 2718 C C . LEU B 1 152 ? 7.266 16.25 -5.891 1 93.69 152 LEU B C 1
ATOM 2720 O O . LEU B 1 152 ? 7.156 16.844 -4.816 1 93.69 152 LEU B O 1
ATOM 2724 N N . ASP B 1 153 ? 7.289 16.922 -7.07 1 94.06 153 ASP B N 1
ATOM 2725 C CA . ASP B 1 153 ? 7.273 18.391 -7.125 1 94.06 153 ASP B CA 1
ATOM 2726 C C . ASP B 1 153 ? 5.965 18.938 -6.578 1 94.06 153 ASP B C 1
ATOM 2728 O O . ASP B 1 153 ? 5.961 19.938 -5.852 1 94.06 153 ASP B O 1
ATOM 2732 N N . VAL B 1 154 ? 4.891 18.281 -6.891 1 95.25 154 VAL B N 1
ATOM 2733 C CA . VAL B 1 154 ? 3.58 18.703 -6.414 1 95.25 154 VAL B CA 1
ATOM 2734 C C . VAL B 1 154 ? 3.428 18.344 -4.934 1 95.25 154 VAL B C 1
ATOM 2736 O O . VAL B 1 154 ? 2.928 19.156 -4.145 1 95.25 154 VAL B O 1
ATOM 2739 N N . ALA B 1 155 ? 3.906 17.234 -4.523 1 96.12 155 ALA B N 1
ATOM 2740 C CA . ALA B 1 155 ? 3.859 16.812 -3.127 1 96.12 155 ALA B CA 1
ATOM 2741 C C . ALA B 1 155 ? 4.637 17.781 -2.236 1 96.12 155 ALA B C 1
ATOM 2743 O O . ALA B 1 155 ? 4.195 18.109 -1.132 1 96.12 155 ALA B O 1
ATOM 2744 N N . CYS B 1 156 ? 5.727 18.234 -2.699 1 95 156 CYS B N 1
ATOM 2745 C CA . CYS B 1 156 ? 6.535 19.188 -1.941 1 95 156 CYS B CA 1
ATOM 2746 C C . CYS B 1 156 ? 5.77 20.484 -1.696 1 95 156 CYS B C 1
ATOM 2748 O O . CYS B 1 156 ? 5.859 21.062 -0.615 1 95 156 CYS B O 1
ATOM 2750 N N . ARG B 1 157 ? 5.043 20.844 -2.719 1 94.69 157 ARG B N 1
ATOM 2751 C CA . ARG B 1 157 ? 4.246 22.062 -2.559 1 94.69 157 ARG B CA 1
ATOM 2752 C C . ARG B 1 157 ? 3.125 21.844 -1.549 1 94.69 157 ARG B C 1
ATOM 2754 O O . ARG B 1 157 ? 2.85 22.734 -0.729 1 94.69 157 ARG B O 1
ATOM 2761 N N . VAL B 1 158 ? 2.568 20.75 -1.609 1 95.62 158 VAL B N 1
ATOM 2762 C CA . VAL B 1 158 ? 1.517 20.406 -0.659 1 95.62 158 VAL B CA 1
ATOM 2763 C C . VAL B 1 158 ? 2.078 20.422 0.761 1 95.62 158 VAL B C 1
ATOM 2765 O O . VAL B 1 158 ? 1.459 20.969 1.677 1 95.62 158 VAL B O 1
ATOM 2768 N N . TRP B 1 159 ? 3.262 19.859 0.937 1 96.19 159 TRP B N 1
ATOM 2769 C CA . TRP B 1 159 ? 3.898 19.797 2.248 1 96.19 159 TRP B CA 1
ATOM 2770 C C . TRP B 1 159 ? 4.191 21.203 2.771 1 96.19 159 TRP B C 1
ATOM 2772 O O . TRP B 1 159 ? 4.004 21.484 3.957 1 96.19 159 TRP B O 1
ATOM 2782 N N . ASP B 1 160 ? 4.602 22.078 1.902 1 94.56 160 ASP B N 1
ATOM 2783 C CA . ASP B 1 160 ? 4.922 23.438 2.287 1 94.56 160 ASP B CA 1
ATOM 2784 C C . ASP B 1 160 ? 3.697 24.156 2.869 1 94.56 160 ASP B C 1
ATOM 2786 O O . ASP B 1 160 ? 3.781 24.781 3.924 1 94.56 160 ASP B O 1
ATOM 2790 N N . VAL B 1 161 ? 2.684 23.984 2.182 1 94.62 161 VAL B N 1
ATOM 2791 C CA . VAL B 1 161 ? 1.471 24.672 2.607 1 94.62 161 VAL B CA 1
ATOM 2792 C C . VAL B 1 161 ? 0.9 24 3.85 1 94.62 161 VAL B C 1
ATOM 2794 O O . VAL B 1 161 ? 0.422 24.672 4.766 1 94.62 161 VAL B O 1
ATOM 2797 N N . TYR B 1 162 ? 1 22.719 3.93 1 94.88 162 TYR B N 1
ATOM 2798 C CA . TYR B 1 162 ? 0.528 21.969 5.082 1 94.88 162 TYR B CA 1
ATOM 2799 C C . TYR B 1 162 ? 1.28 22.359 6.344 1 94.88 162 TYR B C 1
ATOM 2801 O O . TYR B 1 162 ? 0.677 22.531 7.406 1 94.88 162 TYR B O 1
ATOM 2809 N N . LEU B 1 163 ? 2.547 22.406 6.219 1 89.62 163 LEU B N 1
ATOM 2810 C CA . LEU B 1 163 ? 3.363 22.75 7.379 1 89.62 163 LEU B CA 1
ATOM 2811 C C . LEU B 1 163 ? 3.098 24.188 7.82 1 89.62 163 LEU B C 1
ATOM 2813 O O . LEU B 1 163 ? 3.232 24.516 9 1 89.62 163 LEU B O 1
ATOM 2817 N N . ARG B 1 164 ? 2.621 24.938 6.855 1 90.19 164 ARG B N 1
ATOM 2818 C CA . ARG B 1 164 ? 2.348 26.344 7.141 1 90.19 164 ARG B CA 1
ATOM 2819 C C . ARG B 1 164 ? 0.926 26.531 7.66 1 90.19 164 ARG B C 1
ATOM 2821 O O . ARG B 1 164 ? 0.715 27.172 8.688 1 90.19 164 ARG B O 1
ATOM 2828 N N . ASP B 1 165 ? -0.071 25.922 6.949 1 90.69 165 ASP B N 1
ATOM 2829 C CA . ASP B 1 165 ? -1.48 26.203 7.191 1 90.69 165 ASP B CA 1
ATOM 2830 C C . ASP B 1 165 ? -2.133 25.109 8.031 1 90.69 165 ASP B C 1
ATOM 2832 O O . ASP B 1 165 ? -3.219 25.312 8.578 1 90.69 165 ASP B O 1
ATOM 2836 N N . GLY B 1 166 ? -1.51 23.953 8.055 1 88.38 166 GLY B N 1
ATOM 2837 C CA . GLY B 1 166 ? -2.076 22.891 8.867 1 88.38 166 GLY B CA 1
ATOM 2838 C C . GLY B 1 166 ? -2.896 21.906 8.07 1 88.38 166 GLY B C 1
ATOM 2839 O O . GLY B 1 166 ? -2.795 21.844 6.84 1 88.38 166 GLY B O 1
ATOM 2840 N N . GLU B 1 167 ? -3.684 21.078 8.734 1 89.19 167 GLU B N 1
ATOM 2841 C CA . GLU B 1 167 ? -4.344 19.906 8.188 1 89.19 167 GLU B CA 1
ATOM 2842 C C . GLU B 1 167 ? -5.469 20.297 7.227 1 89.19 167 GLU B C 1
ATOM 2844 O O . GLU B 1 167 ? -5.863 19.5 6.371 1 89.19 167 GLU B O 1
ATOM 2849 N N . GLU B 1 168 ? -5.957 21.5 7.418 1 88.19 168 GLU B N 1
ATOM 2850 C CA . GLU B 1 168 ? -7.051 21.938 6.555 1 88.19 168 GLU B CA 1
ATOM 2851 C C . GLU B 1 168 ? -6.652 21.875 5.086 1 88.19 168 GLU B C 1
ATOM 2853 O O . GLU B 1 168 ? -7.484 21.594 4.223 1 88.19 168 GLU B O 1
ATOM 2858 N N . PHE B 1 169 ? -5.488 22.109 4.832 1 91.88 169 PHE B N 1
ATOM 2859 C CA . PHE B 1 169 ? -5.012 22.156 3.453 1 91.88 169 PHE B CA 1
ATOM 2860 C C . PHE B 1 169 ? -5.027 20.766 2.838 1 91.88 169 PHE B C 1
ATOM 2862 O O . PHE B 1 169 ? -5.141 20.609 1.618 1 91.88 169 PHE B O 1
ATOM 2869 N N . LEU B 1 170 ? -4.867 19.734 3.621 1 92.62 170 LEU B N 1
ATOM 2870 C CA . LEU B 1 170 ? -4.918 18.375 3.111 1 92.62 170 LEU B CA 1
ATOM 2871 C C . LEU B 1 170 ? -6.277 18.078 2.492 1 92.62 170 LEU B C 1
ATOM 2873 O O . LEU B 1 170 ? -6.363 17.391 1.469 1 92.62 170 LEU B O 1
ATOM 2877 N N . VAL B 1 171 ? -7.266 18.641 3.133 1 91.19 171 VAL B N 1
ATOM 2878 C CA . VAL B 1 171 ? -8.625 18.469 2.639 1 91.19 171 VAL B CA 1
ATOM 2879 C C . VAL B 1 171 ? -8.797 19.188 1.306 1 91.19 171 VAL B C 1
ATOM 2881 O O . VAL B 1 171 ? -9.375 18.641 0.364 1 91.19 171 VAL B O 1
ATOM 2884 N N . LYS B 1 172 ? -8.242 20.375 1.27 1 91.94 172 LYS B N 1
ATOM 2885 C CA . LYS B 1 172 ? -8.312 21.156 0.044 1 91.94 172 LYS B CA 1
ATOM 2886 C C . LYS B 1 172 ? -7.578 20.469 -1.1 1 91.94 172 LYS B C 1
ATOM 2888 O O . LYS B 1 172 ? -8.047 20.469 -2.238 1 91.94 172 LYS B O 1
ATOM 2893 N N . THR B 1 173 ? -6.492 19.859 -0.823 1 94.31 173 THR B N 1
ATOM 2894 C CA . THR B 1 173 ? -5.688 19.156 -1.811 1 94.31 173 THR B CA 1
ATOM 2895 C C . THR B 1 173 ? -6.449 17.953 -2.367 1 94.31 173 THR B C 1
ATOM 2897 O O . THR B 1 173 ? -6.383 17.672 -3.566 1 94.31 173 THR B O 1
ATOM 2900 N N . ALA B 1 174 ? -7.164 17.281 -1.49 1 93.69 174 ALA B N 1
ATOM 2901 C CA . ALA B 1 174 ? -7.941 16.109 -1.907 1 93.69 174 ALA B CA 1
ATOM 2902 C C . ALA B 1 174 ? -8.977 16.5 -2.959 1 93.69 174 ALA B C 1
ATOM 2904 O O . ALA B 1 174 ? -9.148 15.789 -3.955 1 93.69 174 ALA B O 1
ATOM 2905 N N . LEU B 1 175 ? -9.578 17.625 -2.734 1 91.31 175 LEU B N 1
ATOM 2906 C CA . LEU B 1 175 ? -10.578 18.078 -3.693 1 91.31 175 LEU B CA 1
ATOM 2907 C C . LEU B 1 175 ? -9.93 18.453 -5.023 1 91.31 175 LEU B C 1
ATOM 2909 O O . LEU B 1 175 ? -10.492 18.188 -6.086 1 91.31 175 LEU B O 1
ATOM 2913 N N . GLY B 1 176 ? -8.805 19.031 -4.98 1 88.31 176 GLY B N 1
ATOM 2914 C CA . GLY B 1 176 ? -8.055 19.359 -6.184 1 88.31 176 GLY B CA 1
ATOM 2915 C C . GLY B 1 176 ? -7.66 18.125 -6.992 1 88.31 176 GLY B C 1
ATOM 2916 O O . GLY B 1 176 ? -7.652 18.172 -8.227 1 88.31 176 GLY B O 1
ATOM 2917 N N . ARG B 1 177 ? -7.465 17.062 -6.348 1 87.25 177 ARG B N 1
ATOM 2918 C CA . ARG B 1 177 ? -7.043 15.828 -6.992 1 87.25 177 ARG B CA 1
ATOM 2919 C C . ARG B 1 177 ? -8.211 15.172 -7.719 1 87.25 177 ARG B C 1
ATOM 2921 O O . ARG B 1 177 ? -8.016 14.477 -8.719 1 87.25 177 ARG B O 1
ATOM 2928 N N . ILE B 1 178 ? -9.359 15.328 -7.168 1 83.38 178 ILE B N 1
ATOM 2929 C CA . ILE B 1 178 ? -10.547 14.703 -7.738 1 83.38 178 ILE B CA 1
ATOM 2930 C C . ILE B 1 178 ? -11 15.492 -8.969 1 83.38 178 ILE B C 1
ATOM 2932 O O . ILE B 1 178 ? -11.5 14.906 -9.93 1 83.38 178 ILE B O 1
ATOM 2936 N N . VAL B 1 179 ? -10.781 16.766 -9 1 75.06 179 VAL B N 1
ATOM 2937 C CA . VAL B 1 179 ? -11.25 17.594 -10.094 1 75.06 179 VAL B CA 1
ATOM 2938 C C . VAL B 1 179 ? -10.289 17.484 -11.273 1 75.06 179 VAL B C 1
ATOM 2940 O O . VAL B 1 179 ? -10.695 17.625 -12.43 1 75.06 179 VAL B O 1
#

Foldseek 3Di:
DDPPPPPPVVPPVLVVLLVLLLVLQQVAPVVVVQCHVVHPCVVLLSVLLSVVCVVCVVLHDDRLLSLQLVLLVVPDPSVVSSVVSNVVCPDDQLVCLSVVVPVVVVVVQVVLLVVCCVPPVPVSVVCVVVVNGCVVPLSVCRNNVNSVPDDNVVSNVSVVVCVVVHDVSSSVVVNVVVD/DDPPPPPPVVPPVLVVLLVLLLVLQQVAPVVVVQCHVVHPCVVLLSVLLSVVCVVCVVLHDDRLLSLQLVLLVVPDPSVVSSVVSNVVCPDPQLVCLSVVVPVVVVVVQVVLLVVCCVPPVPVSVVCVVVVNGCVVPLSVCRNNVNSVPDDNVVSNVSVVVCVVVHDVSSSVVVNVVVD

Sequence (358 aa):
MNNYQIYIDTDEPNENAADFIKLDVSRTFPQLGIFQEGGPYHNTLEGILGAYVIYRPDIGYVQGMSFLAAMLLLNLDAVDSFICFCNLLNRQCQLAFFRIEQKMMTMYYSVYEEYFKENLPKLFNVFAKQNLSPDLYLVDWLYTLYSKSLPLDVACRVWDVYLRDGEEFLVKTALGRIVMNNYQIYIDTDEPNENAADFIKLDVSRTFPQLGIFQEGGPYHNTLEGILGAYVIYRPDIGYVQGMSFLAAMLLLNLDAVDSFICFCNLLNRQCQLAFFRIEQKMMTMYYSVYEEYFKENLPKLFNVFAKQNLSPDLYLVDWLYTLYSKSLPLDVACRVWDVYLRDGEEFLVKTALGRIV

Organism: Araneus ventricosus (NCBI:txid182803)

Secondary structure (DSSP, 8-state):
----------HHHHHHHHHHHHHHHHTSSGGG-SSSTTSTTHHHHHHHHHHHHHH-TTT---TTHHHHHHHHHTTS-HHHHHHHHHHHHTSHHHHHHHTT-HHHHHHHHHHHHHHHHHH-HHHHHHHHHTT--GGGTHHHHHTTTTTTTS-HHHHHHHHHHHHHH-THHHHHHHHHHH-/----------HHHHHHHHHHHHHHHHTSSGGG-SSSTTSTTHHHHHHHHHHHHHH-TTT---TTHHHHHHHHHTTS-HHHHHHHHHHHHTSHHHHHHHTT-HHHHHHHHHHHHHHHHHH-HHHHHHHHHTT--GGGTHHHHHTTTTTTTS-HHHHHHHHHHHHHH-THHHHHHHHHHH-